Protein AF-A0A0P7B4C0-F1 (afdb_monomer)

InterPro domains:
  IPR008948 L-Aspartase-like [SSF48557] (23-271)
  IPR009049 Argininosuccinate lyase [PTHR43814] (25-100)
  IPR022761 Fumarate lyase, N-terminal [PF00206] (25-100)
  IPR024083 Fumarase/histidase, N-terminal [G3DSA:1.10.275.10] (13-86)
  IPR029419 Argininosuccinate lyase, C-terminal [PF14698] (179-247)

Radius of gyration: 31.78 Å; Cα contacts (8 Å, |Δi|>4): 211; chains: 1; bounding box: 72×61×88 Å

Mean predicted aligned error: 14.02 Å

Secondary structure (DSSP, 8-state):
----PPPP-S----S----------SSHHHHHHHHHHHHH-HHHHGGGGTT--HHHHHHHHHHHHHHHHHHHHHHHHHHHHHHHHHHHHHTTT-EEEEEETTEEEEEEEHHHHHHHHHHSSGGG-------SSSHHHHHHHHHHHHHHHHSS-HHHHHHHHHHH----HHHHHHT--GGGGHHHHHHHHHHTT--HHHHHHHHHHHHHHHHHHT--TT-S-HHHHHTT-TT--GGGGGGS-HHHHHHH--STTSSSHHHHHHHHHHHHHHT-

Solvent-accessible surface area (backbone atoms only — not comparable to full-atom values): 16321 Å² total; per-residue (Å²): 139,86,87,82,88,80,82,93,84,72,88,79,72,77,87,85,74,87,70,98,66,99,69,81,62,91,46,72,62,56,44,51,53,51,55,44,17,75,74,69,36,54,81,59,45,60,57,76,52,68,94,64,56,70,71,59,49,53,54,50,52,52,51,55,51,50,53,56,50,49,51,56,52,48,55,36,48,44,52,35,47,51,51,39,35,54,46,22,66,75,40,56,84,41,62,27,68,32,68,55,95,88,36,81,52,34,67,25,30,48,22,43,62,38,50,54,60,55,65,63,64,76,75,79,79,83,90,86,86,84,85,85,89,76,48,70,69,58,46,54,53,54,52,54,58,47,34,73,56,49,81,61,38,61,46,59,59,46,43,58,47,69,73,65,65,74,87,59,63,70,62,37,55,69,64,61,57,77,73,32,42,54,59,53,53,38,51,54,37,42,74,66,72,40,51,76,71,54,32,55,55,53,50,52,50,52,52,53,50,24,62,74,72,73,46,61,84,78,66,67,50,58,70,61,51,30,73,75,40,80,82,55,55,80,68,58,65,62,58,73,29,69,68,56,54,24,54,66,37,76,55,88,84,38,44,7,62,69,29,45,52,53,49,34,52,53,52,56,62,75,69,105

pLDDT: mean 71.81, std 20.75, range [24.55, 93.69]

Foldseek 3Di:
DDDDDDDDDDDDDDPPDDDDDPDDQPDPVSVVLVVVCVVPNNVVSVVVCVPDDPVVVLVVVVVVVVVVLVVVVLVLLLVLLLLLLVVLLVQLVQKFFDDDPNDGAAIFRPSLVSLVVNVVPPPPDDDDDDDDDPPSVVVVVVVVVVVVCSVQPPSNVVSVVSVPDDDPRVVRVVPDDQCNLLVLQLVLVVVLVDDSVRSVVLVVVLVVVCVVVVHGSLPDQQVRSCVSPVSGDRCVNVSSDSLVRQCVPPDASGRHSVNSNVSSVVSVVVSD

Sequence (272 aa):
MASSSKPEGSMLWDRRFTGESAYVHEDIHTANERRLGEIIGNNVAGKLYTGRSRNEQVVGDTRMWLRDELRKIDDQLTSFLKLTAARAESEINYIMPGYTSCSVLSPSDGAIGCCHTASLSPTIWSGSELGFEGILWGFMGAVADRDFVSETPLPLKFNGVLSTITAVLEKMKASFNLFMFATDVADYLARNGVTFRETHHIFGRCVAKSEEIGIPMNEPSYETLKGIDERFEEYIAEVFNYKASVESLTAKGTASKAAVLEQTEVIQKMVK

Structure (mmCIF, N/CA/C/O backbone):
data_AF-A0A0P7B4C0-F1
#
_entry.id   AF-A0A0P7B4C0-F1
#
loop_
_atom_site.group_PDB
_atom_site.id
_atom_site.type_symbol
_atom_site.label_atom_id
_atom_site.label_alt_id
_atom_site.label_comp_id
_atom_site.label_asym_id
_atom_site.label_entity_id
_atom_site.label_seq_id
_atom_site.pdbx_PDB_ins_code
_atom_site.Cartn_x
_atom_site.Cartn_y
_atom_site.Cartn_z
_atom_site.occupancy
_atom_site.B_iso_or_equiv
_atom_site.auth_seq_id
_atom_site.auth_comp_id
_atom_site.auth_asym_id
_atom_site.auth_atom_id
_atom_site.pdbx_PDB_model_num
ATOM 1 N N . MET A 1 1 ? 38.515 47.558 -32.337 1.00 37.50 1 MET A N 1
ATOM 2 C CA . MET A 1 1 ? 39.451 47.178 -31.255 1.00 37.50 1 MET A CA 1
ATOM 3 C C . MET A 1 1 ? 38.648 46.883 -29.998 1.00 37.50 1 MET A C 1
ATOM 5 O O . MET A 1 1 ? 37.634 47.535 -29.807 1.00 37.50 1 MET A O 1
ATOM 9 N N . ALA A 1 2 ? 39.143 45.938 -29.193 1.00 30.59 2 ALA A N 1
ATOM 10 C CA . ALA A 1 2 ? 38.584 45.358 -27.963 1.00 30.59 2 ALA A CA 1
ATOM 11 C C . ALA A 1 2 ? 37.648 44.145 -28.156 1.00 30.59 2 ALA A C 1
ATOM 13 O O . ALA A 1 2 ? 36.433 44.248 -28.281 1.00 30.59 2 ALA A O 1
ATOM 14 N N . SER A 1 3 ? 38.299 42.980 -28.164 1.00 33.34 3 SER A N 1
ATOM 15 C CA . SER A 1 3 ? 37.765 41.639 -27.936 1.00 33.34 3 SER A CA 1
ATOM 16 C C . SER A 1 3 ? 37.153 41.503 -26.539 1.00 33.34 3 SER A C 1
ATOM 18 O O . SER A 1 3 ? 37.784 41.910 -25.564 1.00 33.34 3 SER A O 1
ATOM 20 N N . SER A 1 4 ? 36.002 40.838 -26.422 1.00 29.88 4 SER A N 1
ATOM 21 C CA . SER A 1 4 ? 35.566 40.238 -25.155 1.00 29.88 4 SER A CA 1
ATOM 22 C C . SER A 1 4 ? 35.385 38.734 -25.352 1.00 29.88 4 SER A C 1
ATOM 24 O O . SER A 1 4 ? 34.562 38.276 -26.142 1.00 29.88 4 SER A O 1
ATOM 26 N N . SER A 1 5 ? 36.249 37.972 -24.689 1.00 36.81 5 SER A N 1
ATOM 27 C CA . SER A 1 5 ? 36.208 36.519 -24.576 1.00 36.81 5 SER A CA 1
ATOM 28 C C . SER A 1 5 ? 35.031 36.095 -23.692 1.00 36.81 5 SER A C 1
ATOM 30 O O . SER A 1 5 ? 34.802 36.679 -22.633 1.00 36.81 5 SER A O 1
ATOM 32 N N . LYS A 1 6 ? 34.288 35.064 -24.113 1.00 31.48 6 LYS A N 1
ATOM 33 C CA . LYS A 1 6 ? 33.327 34.346 -23.260 1.00 31.48 6 LYS A CA 1
ATOM 34 C C . LYS A 1 6 ? 33.945 33.035 -22.744 1.00 31.48 6 LYS A C 1
ATOM 36 O O . LYS A 1 6 ? 34.811 32.488 -23.425 1.00 31.48 6 LYS A O 1
ATOM 41 N N . PRO A 1 7 ? 33.548 32.581 -21.542 1.00 35.34 7 PRO A N 1
ATOM 42 C CA . PRO A 1 7 ? 34.336 31.674 -20.717 1.00 35.34 7 PRO A CA 1
ATOM 43 C C . PRO A 1 7 ? 34.167 30.198 -21.091 1.00 35.34 7 PRO A C 1
ATOM 45 O O . PRO A 1 7 ? 33.123 29.766 -21.578 1.00 35.34 7 PRO A O 1
ATOM 48 N N . GLU A 1 8 ? 35.234 29.452 -20.817 1.00 39.38 8 GLU A N 1
ATOM 49 C CA . GLU A 1 8 ? 35.382 28.005 -20.943 1.00 39.38 8 GLU A CA 1
ATOM 50 C C . GLU A 1 8 ? 34.343 27.260 -20.095 1.00 39.38 8 GLU A C 1
ATOM 52 O O . GLU A 1 8 ? 34.260 27.451 -18.883 1.00 39.38 8 GLU A O 1
ATOM 57 N N . GLY A 1 9 ? 33.551 26.393 -20.728 1.00 40.78 9 GLY A N 1
ATOM 58 C CA . GLY A 1 9 ? 32.537 25.616 -20.020 1.00 40.78 9 GLY A CA 1
ATOM 59 C C . GLY A 1 9 ? 31.615 24.814 -20.932 1.00 40.78 9 GLY A C 1
ATOM 60 O O . GLY A 1 9 ? 30.402 24.903 -20.792 1.00 40.78 9 GLY A O 1
ATOM 61 N N . SER A 1 10 ? 32.160 24.040 -21.873 1.00 35.62 10 SER A N 1
ATOM 62 C CA . SER A 1 10 ? 31.390 23.014 -22.588 1.00 35.62 10 SER A CA 1
ATOM 63 C C . SER A 1 10 ? 32.020 21.648 -22.341 1.00 35.62 10 SER A C 1
ATOM 65 O O . SER A 1 10 ? 33.221 21.475 -22.560 1.00 35.62 10 SER A O 1
ATOM 67 N N . MET A 1 11 ? 31.203 20.711 -21.855 1.00 35.00 11 MET A N 1
ATOM 68 C CA . MET A 1 11 ? 31.548 19.326 -21.531 1.00 35.00 11 MET A CA 1
ATOM 69 C C . MET A 1 11 ? 32.502 18.704 -22.558 1.00 35.00 11 MET A C 1
ATOM 71 O O . MET A 1 11 ? 32.182 18.547 -23.736 1.00 35.00 11 MET A O 1
ATOM 75 N N . LEU A 1 12 ? 33.690 18.350 -22.074 1.00 34.59 12 LEU A N 1
ATOM 76 C CA . LEU A 1 12 ? 34.702 17.605 -22.805 1.00 34.59 12 LEU A CA 1
ATOM 77 C C . LEU A 1 12 ? 34.269 16.140 -22.896 1.00 34.59 12 LEU A C 1
ATOM 79 O O . LEU A 1 12 ? 34.548 15.350 -21.996 1.00 34.59 12 LEU A O 1
ATOM 83 N N . TRP A 1 13 ? 33.611 15.777 -23.994 1.00 39.75 13 TRP A N 1
ATOM 84 C CA . TRP A 1 13 ? 33.558 14.385 -24.425 1.00 39.75 13 TRP A CA 1
ATOM 85 C C . TRP A 1 13 ? 34.993 13.917 -24.725 1.00 39.75 13 TRP A C 1
ATOM 87 O O . TRP A 1 13 ? 35.781 14.639 -25.336 1.00 39.75 13 TRP A O 1
ATOM 97 N N . ASP A 1 14 ? 35.332 12.745 -24.194 1.00 34.97 14 ASP A N 1
ATOM 98 C CA . ASP A 1 14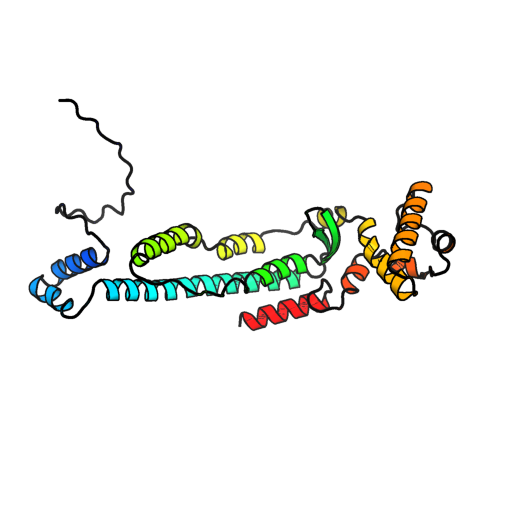 ? 36.643 12.086 -24.163 1.00 34.97 14 ASP A CA 1
ATOM 99 C C . ASP A 1 14 ? 37.599 12.454 -25.325 1.00 34.97 14 ASP A C 1
ATOM 101 O O . ASP A 1 14 ? 37.352 12.158 -26.497 1.00 34.97 14 ASP A O 1
ATOM 105 N N . ARG A 1 15 ? 38.736 13.082 -24.982 1.00 38.25 15 ARG A N 1
ATOM 106 C CA . ARG A 1 15 ? 39.784 13.586 -25.896 1.00 38.25 15 ARG A CA 1
ATOM 107 C C . ARG A 1 15 ? 40.636 12.474 -26.538 1.00 38.25 15 ARG A C 1
ATOM 109 O O . ARG A 1 15 ? 41.837 12.644 -26.726 1.00 38.25 15 ARG A O 1
ATOM 116 N N . ARG A 1 16 ? 40.043 11.335 -26.900 1.00 41.84 16 ARG A N 1
ATOM 117 C CA . ARG A 1 16 ? 40.722 10.256 -27.647 1.00 41.84 16 ARG A CA 1
ATOM 118 C C . ARG A 1 16 ? 40.561 10.350 -29.170 1.00 41.84 16 ARG A C 1
ATOM 120 O O . ARG A 1 16 ? 41.055 9.489 -29.889 1.00 41.84 16 ARG A O 1
ATOM 127 N N . PHE A 1 17 ? 39.948 11.426 -29.665 1.00 44.69 17 PHE A N 1
ATOM 128 C CA . PHE A 1 17 ? 39.774 11.718 -31.091 1.00 44.69 17 PHE A CA 1
ATOM 129 C C . PHE A 1 17 ? 40.474 13.027 -31.485 1.00 44.69 17 PHE A C 1
ATOM 131 O O . PHE A 1 17 ? 39.834 13.996 -31.876 1.00 44.69 17 PHE A O 1
ATOM 138 N N . THR A 1 18 ? 41.800 13.093 -31.365 1.00 44.47 18 THR A N 1
ATOM 139 C CA . THR A 1 18 ? 42.581 14.206 -31.929 1.00 44.47 18 THR A CA 1
ATOM 140 C C . THR A 1 18 ? 43.102 13.822 -33.310 1.00 44.47 18 THR A C 1
ATOM 142 O O . THR A 1 18 ? 44.173 13.234 -33.440 1.00 44.47 18 THR A O 1
ATOM 145 N N . GLY A 1 19 ? 42.322 14.156 -34.335 1.00 39.06 19 GLY A N 1
ATOM 146 C CA . GLY A 1 19 ? 42.754 14.243 -35.726 1.00 39.06 19 GLY A CA 1
ATOM 147 C C . GLY A 1 19 ? 42.116 15.488 -36.334 1.00 39.06 19 GLY A C 1
ATOM 148 O O . GLY A 1 19 ? 40.893 15.608 -36.351 1.00 39.06 19 GLY A O 1
ATOM 149 N N . GLU A 1 20 ? 42.942 16.446 -36.738 1.00 46.12 20 GLU A N 1
ATOM 150 C CA . GLU A 1 20 ? 42.545 17.771 -37.213 1.00 46.12 20 GLU A CA 1
ATOM 151 C C . GLU A 1 20 ? 41.606 17.703 -38.431 1.00 46.12 20 GLU A C 1
ATOM 153 O O . GLU A 1 20 ? 42.030 17.467 -39.558 1.00 46.12 20 GLU A O 1
ATOM 158 N N . SER A 1 21 ? 40.318 17.978 -38.218 1.00 43.72 21 SER A N 1
ATOM 159 C CA . SER A 1 21 ? 39.478 18.676 -39.196 1.00 43.72 21 SER A CA 1
ATOM 160 C C . SER A 1 21 ? 38.352 19.393 -38.450 1.00 43.72 21 SER A C 1
ATOM 162 O O . SER A 1 21 ? 37.637 18.787 -37.654 1.00 43.72 21 SER A O 1
ATOM 164 N N . ALA A 1 22 ? 38.224 20.699 -38.672 1.00 48.34 22 ALA A N 1
ATOM 165 C CA . ALA A 1 22 ? 37.241 21.575 -38.038 1.00 48.34 22 ALA A CA 1
ATOM 166 C C . ALA A 1 22 ? 35.833 21.416 -38.652 1.00 48.34 22 ALA A C 1
ATOM 168 O O . ALA A 1 22 ? 35.217 22.395 -39.062 1.00 48.34 22 ALA A O 1
ATOM 169 N N . TYR A 1 23 ? 35.336 20.182 -38.741 1.00 50.25 23 TYR A N 1
ATOM 170 C CA . TYR A 1 23 ? 33.943 19.883 -39.072 1.00 50.25 23 TYR A CA 1
ATOM 171 C C . TYR A 1 23 ? 33.291 19.234 -37.855 1.00 50.25 23 TYR A C 1
ATOM 173 O O . TYR A 1 23 ? 33.566 18.084 -37.511 1.00 50.25 23 TYR A O 1
ATOM 181 N N . VAL A 1 24 ? 32.459 20.019 -37.174 1.00 66.62 24 VAL A N 1
ATOM 182 C CA . VAL A 1 24 ? 31.563 19.534 -36.125 1.00 66.62 24 VAL A CA 1
ATOM 183 C C . VAL A 1 24 ? 30.540 18.631 -36.812 1.00 66.62 24 VAL A C 1
ATOM 185 O O . VAL A 1 24 ? 29.875 19.077 -37.745 1.00 66.62 24 VAL A O 1
ATOM 188 N N . HIS A 1 25 ? 30.447 17.361 -36.411 1.00 72.50 25 HIS A N 1
ATOM 189 C CA . HIS A 1 25 ? 29.369 16.492 -36.897 1.00 72.50 25 HIS A CA 1
ATOM 190 C C . HIS A 1 25 ? 28.042 17.076 -36.429 1.00 72.50 25 HIS A C 1
ATOM 192 O O . HIS A 1 25 ? 27.899 17.371 -35.244 1.00 72.50 25 HIS A O 1
ATOM 198 N N . GLU A 1 26 ? 27.103 17.260 -37.355 1.00 81.69 26 GLU A N 1
ATOM 199 C CA . GLU A 1 26 ? 25.771 17.789 -37.046 1.00 81.69 26 GLU A CA 1
ATOM 200 C C . GLU A 1 26 ? 24.997 16.836 -36.125 1.00 81.69 26 GLU A C 1
ATOM 202 O O . GLU A 1 26 ? 24.387 17.267 -35.149 1.00 81.69 26 GLU A O 1
ATOM 207 N N . ASP A 1 27 ? 25.080 15.533 -36.404 1.00 84.75 27 ASP A N 1
ATOM 208 C CA . ASP A 1 27 ? 24.414 14.469 -35.661 1.00 84.75 27 ASP A CA 1
ATOM 209 C C . ASP A 1 27 ? 25.247 13.168 -35.629 1.00 84.75 27 ASP A C 1
ATOM 211 O O . ASP A 1 27 ? 26.319 13.044 -36.241 1.00 84.75 27 ASP A O 1
ATOM 215 N N . ILE A 1 28 ? 24.751 12.176 -34.880 1.00 87.25 28 ILE A N 1
ATOM 216 C CA . ILE A 1 28 ? 25.392 10.859 -34.749 1.00 87.25 28 ILE A CA 1
ATOM 217 C C . ILE A 1 28 ? 25.451 10.110 -36.082 1.00 87.25 28 ILE A C 1
ATOM 219 O O . ILE A 1 28 ? 26.391 9.351 -36.331 1.00 87.25 28 ILE A O 1
ATOM 223 N N . HIS A 1 29 ? 24.474 10.333 -36.960 1.00 89.44 29 HIS A N 1
ATOM 224 C CA . HIS A 1 29 ? 24.444 9.705 -38.268 1.00 89.44 29 HIS A CA 1
ATOM 225 C C . HIS A 1 29 ? 25.608 10.212 -39.110 1.00 89.44 29 HIS A C 1
ATOM 227 O O . HIS A 1 29 ? 26.444 9.418 -39.516 1.00 89.44 29 HIS A O 1
ATOM 233 N N . THR A 1 30 ? 25.761 11.523 -39.253 1.00 88.81 30 THR A N 1
ATOM 234 C CA . THR A 1 30 ? 26.857 12.179 -39.979 1.00 88.81 30 THR A CA 1
ATOM 235 C C . THR A 1 30 ? 28.227 11.756 -39.438 1.00 88.81 30 THR A C 1
ATOM 237 O O . THR A 1 30 ? 29.151 11.476 -40.210 1.00 88.81 30 THR A O 1
ATOM 240 N N . ALA A 1 31 ? 28.354 11.607 -38.114 1.00 88.94 31 ALA A N 1
ATOM 241 C CA . ALA A 1 31 ? 29.567 11.088 -37.485 1.00 88.94 31 ALA A CA 1
ATOM 242 C C . ALA A 1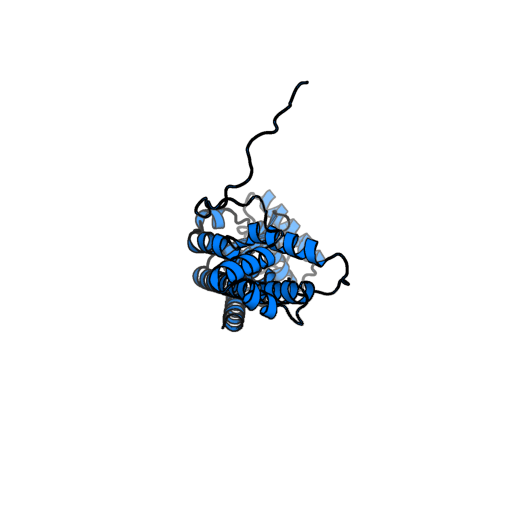 31 ? 29.881 9.640 -37.914 1.00 88.94 31 ALA A C 1
ATOM 244 O O . ALA A 1 31 ? 31.022 9.335 -38.286 1.00 88.94 31 ALA A O 1
ATOM 245 N N . ASN A 1 32 ? 28.874 8.760 -37.897 1.00 90.25 32 ASN A N 1
ATOM 246 C CA . ASN A 1 32 ? 28.998 7.363 -38.318 1.00 90.25 32 ASN A CA 1
ATOM 247 C C . ASN A 1 32 ? 29.314 7.243 -39.812 1.00 90.25 32 ASN A C 1
ATOM 249 O O . ASN A 1 32 ? 30.158 6.436 -40.203 1.00 90.25 32 ASN A O 1
ATOM 253 N N . GLU A 1 33 ? 28.683 8.067 -40.645 1.00 88.44 33 GLU A N 1
ATOM 254 C CA . GLU A 1 33 ? 28.870 8.064 -42.095 1.00 88.44 33 GLU A CA 1
ATOM 255 C C . GLU A 1 33 ? 30.299 8.442 -42.478 1.00 88.44 33 GLU A C 1
ATOM 257 O O . GLU A 1 33 ? 30.943 7.749 -43.275 1.00 88.44 33 GLU A O 1
ATOM 262 N N . ARG A 1 34 ? 30.832 9.494 -41.848 1.00 87.12 34 ARG A N 1
ATOM 263 C CA . ARG A 1 34 ? 32.228 9.898 -42.019 1.00 87.12 34 ARG A CA 1
ATOM 264 C C . ARG A 1 34 ? 33.176 8.798 -41.562 1.00 87.12 34 ARG A C 1
ATOM 266 O O . ARG A 1 34 ? 34.102 8.446 -42.292 1.00 87.12 34 ARG A O 1
ATOM 273 N N . ARG A 1 35 ? 32.945 8.239 -40.369 1.00 89.69 35 ARG A N 1
ATOM 274 C CA . ARG A 1 35 ? 33.814 7.197 -39.815 1.00 89.69 35 ARG A CA 1
ATOM 275 C C . ARG A 1 35 ? 33.828 5.950 -40.697 1.00 89.69 35 ARG A C 1
ATOM 277 O O . ARG A 1 35 ? 34.881 5.348 -40.881 1.00 89.69 35 ARG A O 1
ATOM 284 N N . LEU A 1 36 ? 32.689 5.583 -41.276 1.00 89.62 36 LEU A N 1
ATOM 285 C CA . LEU A 1 36 ? 32.613 4.488 -42.234 1.00 89.62 36 LEU A CA 1
ATOM 286 C C . LEU A 1 36 ? 33.419 4.805 -43.503 1.00 89.62 36 LEU A C 1
ATOM 288 O O . LEU A 1 36 ? 34.199 3.966 -43.949 1.00 89.62 36 LEU A O 1
ATOM 292 N N . GLY A 1 37 ? 33.293 6.022 -44.042 1.00 88.44 37 GLY A N 1
ATOM 293 C CA . GLY A 1 37 ? 34.069 6.491 -45.195 1.00 88.44 37 GLY A CA 1
ATOM 294 C C . GLY A 1 37 ? 35.586 6.411 -44.994 1.00 88.44 37 GLY A C 1
ATOM 295 O O . GLY A 1 37 ? 36.296 5.969 -45.896 1.00 88.44 37 GLY A O 1
ATOM 296 N N . GLU A 1 38 ? 36.078 6.737 -43.797 1.00 90.38 38 GLU A N 1
ATOM 297 C CA . GLU A 1 38 ? 37.495 6.583 -43.428 1.00 90.38 38 GLU A CA 1
ATOM 298 C C . GLU A 1 38 ? 37.969 5.121 -43.437 1.00 90.38 38 GLU A C 1
ATOM 300 O O . GLU A 1 38 ? 39.133 4.858 -43.729 1.00 90.38 38 GLU A O 1
ATOM 305 N N . ILE A 1 39 ? 37.089 4.170 -43.102 1.00 93.69 39 ILE A N 1
ATOM 306 C CA . ILE A 1 39 ? 37.442 2.749 -42.964 1.00 93.69 39 ILE A CA 1
ATOM 307 C C . ILE A 1 39 ? 37.400 2.026 -44.315 1.00 93.69 39 ILE A C 1
ATOM 309 O O . ILE A 1 39 ? 38.297 1.241 -44.612 1.00 93.69 39 ILE A O 1
ATOM 313 N N . ILE A 1 40 ? 36.361 2.258 -45.127 1.00 91.25 40 ILE A N 1
ATOM 314 C CA . ILE A 1 40 ? 36.113 1.487 -46.364 1.00 91.25 40 ILE A CA 1
ATOM 315 C C . ILE A 1 40 ? 36.255 2.307 -47.655 1.00 91.25 40 ILE A C 1
ATOM 317 O O . ILE A 1 40 ? 36.073 1.776 -48.751 1.00 91.25 40 ILE A O 1
ATOM 321 N N . GLY A 1 41 ? 36.577 3.597 -47.538 1.00 90.00 41 GLY A N 1
ATOM 322 C CA . GLY A 1 41 ? 36.674 4.541 -48.648 1.00 90.00 41 GLY A CA 1
ATOM 323 C C . GLY A 1 41 ? 35.334 5.192 -49.014 1.00 90.00 41 GLY A C 1
ATOM 324 O O . GLY A 1 41 ? 34.297 4.535 -49.148 1.00 90.00 41 GLY A O 1
ATOM 325 N N . ASN A 1 42 ? 35.368 6.506 -49.257 1.00 85.62 42 ASN A N 1
ATOM 326 C CA . ASN A 1 42 ? 34.178 7.344 -49.483 1.00 85.62 42 ASN A CA 1
ATOM 327 C C . ASN A 1 42 ? 33.301 6.889 -50.663 1.00 85.62 42 ASN A C 1
ATOM 329 O O . ASN A 1 42 ? 32.076 6.940 -50.578 1.00 85.62 42 ASN A O 1
ATOM 333 N N . ASN A 1 43 ? 33.910 6.388 -51.743 1.00 86.81 43 ASN A N 1
ATOM 334 C CA . ASN A 1 43 ? 33.179 5.925 -52.930 1.00 86.81 43 ASN A CA 1
ATOM 335 C C . ASN A 1 43 ? 32.308 4.689 -52.659 1.00 86.81 43 ASN A C 1
ATOM 337 O O . ASN A 1 43 ? 31.289 4.492 -53.322 1.00 86.81 43 ASN A O 1
ATOM 341 N N . VAL A 1 44 ? 32.719 3.834 -51.719 1.00 87.88 44 VAL A N 1
ATOM 342 C CA . VAL A 1 44 ? 31.970 2.629 -51.342 1.00 87.88 44 VAL A CA 1
ATOM 343 C C . VAL A 1 44 ? 30.959 2.971 -50.252 1.00 87.88 44 VAL A C 1
ATOM 345 O O . VAL A 1 44 ? 29.790 2.614 -50.387 1.00 87.88 44 VAL A O 1
ATOM 348 N N . ALA A 1 45 ? 31.372 3.729 -49.231 1.00 86.81 45 ALA A N 1
ATOM 349 C CA . ALA A 1 45 ? 30.494 4.169 -48.147 1.00 86.81 45 ALA A CA 1
ATOM 350 C C . ALA A 1 45 ? 29.294 4.984 -48.657 1.00 86.81 45 ALA A C 1
ATOM 352 O O . ALA A 1 45 ? 28.170 4.743 -48.227 1.00 86.81 45 ALA A O 1
ATOM 353 N N . GLY A 1 46 ? 29.496 5.873 -49.638 1.00 82.50 46 GLY A N 1
ATOM 354 C CA . GLY A 1 46 ? 28.430 6.695 -50.222 1.00 82.50 46 GLY A CA 1
ATOM 355 C C . GLY A 1 46 ? 27.286 5.896 -50.860 1.00 82.50 46 GLY A C 1
ATOM 356 O O . GLY A 1 46 ? 26.152 6.367 -50.904 1.00 82.50 46 GLY A O 1
ATOM 357 N N . LYS A 1 47 ? 27.540 4.656 -51.302 1.00 88.00 47 LYS A N 1
ATOM 358 C CA . LYS A 1 47 ? 26.498 3.793 -51.881 1.00 88.00 47 LYS A CA 1
ATOM 359 C C . LYS A 1 47 ? 25.492 3.301 -50.838 1.00 88.00 47 LYS A C 1
ATOM 361 O O . LYS A 1 47 ? 24.351 3.036 -51.207 1.00 88.00 47 LYS A O 1
ATOM 366 N N . LEU A 1 48 ? 25.875 3.223 -49.559 1.00 84.31 48 LEU A N 1
ATOM 367 C CA . LEU A 1 48 ? 25.030 2.717 -48.468 1.00 84.31 48 LEU A CA 1
ATOM 368 C C . LEU A 1 48 ? 23.771 3.571 -48.230 1.00 84.31 48 LEU A C 1
ATOM 370 O O . LEU A 1 48 ? 22.765 3.066 -47.732 1.00 84.31 48 LEU A O 1
ATOM 374 N N . TYR A 1 49 ? 23.815 4.847 -48.613 1.00 78.44 49 TYR A N 1
ATOM 375 C CA . TYR A 1 49 ? 22.730 5.811 -48.395 1.00 78.44 49 TYR A CA 1
ATOM 376 C C . TYR A 1 49 ? 21.727 5.868 -49.545 1.00 78.44 49 TYR A C 1
ATOM 378 O O . TYR A 1 49 ? 20.699 6.536 -49.441 1.00 78.44 49 TYR A O 1
ATOM 386 N N . THR A 1 50 ? 22.001 5.161 -50.642 1.00 83.31 50 THR A N 1
ATOM 387 C CA . THR A 1 50 ? 21.120 5.159 -51.810 1.00 83.31 50 THR A CA 1
ATOM 388 C C . THR A 1 50 ? 19.761 4.577 -51.418 1.00 83.31 50 THR A C 1
ATOM 390 O O . THR A 1 50 ? 19.679 3.433 -50.977 1.00 83.31 50 THR A O 1
ATOM 393 N N . GLY A 1 51 ? 18.699 5.374 -51.567 1.00 83.69 51 GLY A N 1
ATOM 394 C CA . GLY A 1 51 ? 17.330 4.973 -51.229 1.00 83.69 51 GLY A CA 1
ATOM 395 C C . GLY A 1 51 ? 16.958 5.077 -49.746 1.00 83.69 51 GLY A C 1
ATOM 396 O O . GLY A 1 51 ? 15.952 4.495 -49.356 1.00 83.69 51 GLY A O 1
ATOM 397 N N . ARG A 1 52 ? 17.735 5.788 -48.913 1.00 86.38 52 ARG A N 1
ATOM 398 C CA . ARG A 1 52 ? 17.403 6.018 -47.496 1.00 86.38 52 ARG A CA 1
ATOM 399 C C . ARG A 1 52 ? 17.017 7.474 -47.219 1.00 86.38 52 ARG A C 1
ATOM 401 O O . ARG A 1 52 ? 17.654 8.388 -47.731 1.00 86.38 52 ARG A O 1
ATOM 408 N N . SER A 1 53 ? 16.040 7.683 -46.335 1.00 88.06 53 SER A N 1
ATOM 409 C CA . SER A 1 53 ? 15.677 8.998 -45.787 1.00 88.06 53 SER A CA 1
ATOM 410 C C . SER A 1 53 ? 16.256 9.188 -44.383 1.00 88.06 53 SER A C 1
ATOM 412 O O . SER A 1 53 ? 16.186 8.274 -43.560 1.00 88.06 53 SER A O 1
ATOM 414 N N . ARG A 1 54 ? 16.807 10.372 -44.075 1.00 85.56 54 ARG A N 1
ATOM 415 C CA . ARG A 1 54 ? 17.302 10.684 -42.720 1.00 85.56 54 ARG A CA 1
ATOM 416 C C . ARG A 1 54 ? 16.169 10.656 -41.690 1.00 85.56 54 ARG A C 1
ATOM 418 O O . ARG A 1 54 ? 16.357 10.104 -40.613 1.00 85.56 54 ARG A O 1
ATOM 425 N N . ASN A 1 55 ? 14.982 11.153 -42.039 1.00 87.62 55 ASN A N 1
ATOM 426 C CA . ASN A 1 55 ? 13.830 11.176 -41.130 1.00 87.62 55 ASN A CA 1
ATOM 427 C C . ASN A 1 55 ? 13.401 9.762 -40.708 1.00 87.62 55 ASN A C 1
ATOM 429 O O . ASN A 1 55 ? 13.110 9.522 -39.539 1.00 87.62 55 ASN A O 1
ATOM 433 N N . GLU A 1 56 ? 13.410 8.808 -41.641 1.00 88.25 56 GLU A N 1
ATOM 434 C CA . GLU A 1 56 ? 13.074 7.409 -41.348 1.00 88.25 56 GLU A CA 1
ATOM 435 C C . GLU A 1 56 ? 14.144 6.730 -40.488 1.00 88.25 56 GLU A C 1
ATOM 437 O O . GLU A 1 56 ? 13.805 5.975 -39.578 1.00 88.25 56 GLU A O 1
ATOM 442 N N . GLN A 1 57 ? 15.426 7.026 -40.740 1.00 86.31 57 GLN A N 1
ATOM 443 C CA . GLN A 1 57 ? 16.535 6.512 -39.930 1.00 86.31 57 GLN A CA 1
ATOM 444 C C . GLN A 1 57 ? 16.429 6.985 -38.481 1.00 86.31 57 GLN A C 1
ATOM 446 O O . GLN A 1 57 ? 16.462 6.159 -37.575 1.00 86.31 57 GLN A O 1
ATOM 451 N N . VAL A 1 58 ? 16.222 8.288 -38.264 1.00 88.56 58 VAL A N 1
ATOM 452 C CA . VAL A 1 58 ? 16.097 8.865 -36.918 1.00 88.56 58 VAL A CA 1
ATOM 453 C C . VAL A 1 58 ? 14.945 8.213 -36.154 1.00 88.56 58 VAL A C 1
ATOM 455 O O . VAL A 1 58 ? 15.140 7.735 -35.041 1.00 88.56 58 VAL A O 1
ATOM 458 N N . VAL A 1 59 ? 13.758 8.113 -36.762 1.00 85.81 59 VAL A N 1
ATOM 459 C CA . VAL A 1 59 ? 12.599 7.474 -36.116 1.00 85.81 59 VAL A CA 1
ATOM 460 C C . VAL A 1 59 ? 12.868 5.998 -35.817 1.00 85.81 59 VAL A C 1
ATOM 462 O O . VAL A 1 59 ? 12.512 5.516 -34.741 1.00 85.81 59 VAL A O 1
ATOM 465 N N . GLY A 1 60 ? 13.486 5.271 -36.750 1.00 88.62 60 GLY A N 1
ATOM 466 C CA . GLY A 1 60 ? 13.853 3.869 -36.561 1.00 88.62 60 GLY A CA 1
ATOM 467 C C . GLY A 1 60 ? 14.802 3.677 -35.379 1.00 88.62 60 GLY A C 1
ATOM 468 O O . GLY A 1 60 ? 14.517 2.873 -34.489 1.00 88.62 60 GLY A O 1
ATOM 469 N N . ASP A 1 61 ? 15.876 4.461 -35.333 1.00 88.12 61 ASP A N 1
ATOM 470 C CA . ASP A 1 61 ? 16.891 4.398 -34.283 1.00 88.12 61 ASP A CA 1
ATOM 471 C C . ASP A 1 61 ? 16.306 4.761 -32.916 1.00 88.12 61 ASP A C 1
ATOM 473 O O . ASP A 1 61 ? 16.487 4.015 -31.951 1.00 88.12 61 ASP A O 1
ATOM 477 N N . THR A 1 62 ? 15.511 5.835 -32.834 1.00 84.88 62 THR A N 1
ATOM 478 C CA . THR A 1 62 ? 14.829 6.220 -31.590 1.00 84.88 62 THR A CA 1
ATOM 479 C C . THR A 1 62 ? 13.880 5.127 -31.105 1.00 84.88 62 THR A C 1
ATOM 481 O O . THR A 1 62 ? 13.842 4.841 -29.912 1.00 84.88 62 THR A O 1
ATOM 484 N N . ARG A 1 63 ? 13.127 4.467 -31.995 1.00 85.94 63 ARG A N 1
ATOM 485 C CA . ARG A 1 63 ? 12.216 3.377 -31.597 1.00 85.94 63 ARG A CA 1
ATOM 486 C C . ARG A 1 63 ? 12.962 2.145 -31.097 1.00 85.94 63 ARG A C 1
ATOM 488 O O . ARG A 1 63 ? 12.495 1.511 -30.152 1.00 85.94 63 ARG A O 1
ATOM 495 N N . MET A 1 64 ? 14.085 1.791 -31.723 1.00 87.44 64 MET A N 1
ATOM 496 C CA . MET A 1 64 ? 14.917 0.672 -31.272 1.00 87.44 64 MET A CA 1
ATOM 497 C C . MET A 1 64 ? 15.525 0.956 -29.901 1.00 87.44 64 MET A C 1
ATOM 499 O O . MET A 1 64 ? 15.414 0.116 -29.012 1.00 87.44 64 MET A O 1
ATOM 503 N N . TRP A 1 65 ? 16.080 2.154 -29.718 1.00 86.38 65 TRP A N 1
ATOM 504 C CA . TRP A 1 65 ? 16.614 2.597 -28.434 1.00 86.38 65 TRP A CA 1
ATOM 505 C C . TRP A 1 65 ? 15.526 2.628 -27.349 1.00 86.38 65 TRP A C 1
ATOM 507 O O . TRP A 1 65 ? 15.686 2.004 -26.305 1.00 86.38 65 TRP A O 1
ATOM 517 N N . LEU A 1 66 ? 14.367 3.239 -27.628 1.00 84.06 66 LEU A N 1
ATOM 518 C CA . LEU A 1 66 ? 13.264 3.354 -26.667 1.00 84.06 66 LEU A CA 1
ATOM 519 C C . LEU A 1 66 ? 12.751 1.979 -26.231 1.00 84.06 66 LEU A C 1
ATOM 521 O O . LEU A 1 66 ? 12.436 1.777 -25.064 1.00 84.06 66 LEU A O 1
ATOM 525 N N . ARG A 1 67 ? 12.671 1.015 -27.154 1.00 87.31 67 ARG A N 1
ATOM 526 C CA . ARG A 1 67 ? 12.299 -0.367 -26.825 1.00 87.31 67 ARG A CA 1
ATOM 527 C C . ARG A 1 67 ? 13.267 -0.980 -25.812 1.00 87.31 67 ARG A C 1
ATOM 529 O O . ARG A 1 67 ? 12.825 -1.690 -24.912 1.00 87.31 67 ARG A O 1
ATOM 536 N N . ASP A 1 68 ? 14.563 -0.746 -25.979 1.00 87.06 68 ASP A N 1
ATOM 537 C CA . ASP A 1 68 ? 15.582 -1.322 -25.107 1.00 87.06 68 ASP A CA 1
ATOM 538 C C . ASP A 1 68 ? 15.610 -0.611 -23.738 1.00 87.06 68 ASP A C 1
ATOM 540 O O . ASP A 1 68 ? 15.752 -1.284 -22.718 1.00 87.06 68 ASP A O 1
ATOM 544 N N . GLU A 1 69 ? 15.349 0.701 -23.676 1.00 82.88 69 GLU A N 1
ATOM 545 C CA . GLU A 1 69 ? 15.157 1.420 -22.403 1.00 82.88 69 GLU A CA 1
ATOM 546 C C . GLU A 1 69 ? 13.869 1.018 -21.672 1.00 82.88 69 GLU A C 1
ATOM 548 O O . GLU A 1 69 ? 13.882 0.811 -20.459 1.00 82.88 69 GLU A O 1
ATOM 553 N N . LEU A 1 70 ? 12.758 0.828 -22.392 1.00 82.88 70 LEU A N 1
ATOM 554 C CA . LEU A 1 70 ? 11.498 0.373 -21.796 1.00 82.88 70 LEU A CA 1
ATOM 555 C C . LEU A 1 70 ? 11.647 -0.992 -21.118 1.00 82.88 70 LEU A C 1
ATOM 557 O O . LEU A 1 70 ? 11.073 -1.197 -20.054 1.00 82.88 70 LEU A O 1
ATOM 561 N N . ARG A 1 71 ? 12.455 -1.899 -21.682 1.00 85.62 71 ARG A N 1
ATOM 562 C CA . ARG A 1 71 ? 12.768 -3.191 -21.047 1.00 85.62 71 ARG A CA 1
ATOM 563 C C . ARG A 1 71 ? 13.505 -3.019 -19.720 1.00 85.62 71 ARG A C 1
ATOM 565 O O . ARG A 1 71 ? 13.162 -3.680 -18.750 1.00 85.62 71 ARG A O 1
ATOM 572 N N . LYS A 1 72 ? 14.470 -2.097 -19.647 1.00 82.44 72 LYS A N 1
ATOM 573 C CA . LYS A 1 72 ? 15.186 -1.811 -18.393 1.00 82.44 72 LYS A CA 1
ATOM 574 C C . LYS A 1 72 ? 14.249 -1.243 -17.325 1.00 82.44 72 LYS A C 1
ATOM 576 O O . LYS A 1 72 ? 14.347 -1.631 -16.163 1.00 82.44 72 LYS A O 1
ATOM 581 N N . ILE A 1 73 ? 13.348 -0.337 -17.712 1.00 81.38 73 ILE A N 1
ATOM 582 C CA . ILE A 1 73 ? 12.347 0.240 -16.803 1.00 81.38 73 ILE A CA 1
ATOM 583 C C . ILE A 1 73 ? 11.385 -0.846 -16.306 1.00 81.38 73 ILE A C 1
ATOM 585 O O . ILE A 1 73 ? 11.080 -0.885 -15.114 1.00 81.38 73 ILE A O 1
ATOM 589 N N . ASP A 1 74 ? 10.943 -1.738 -17.193 1.00 83.69 74 ASP A N 1
ATOM 590 C CA . ASP A 1 74 ? 10.067 -2.865 -16.860 1.00 83.69 74 ASP A CA 1
ATOM 591 C C . ASP A 1 74 ? 10.717 -3.823 -15.848 1.00 83.69 74 ASP A C 1
ATOM 593 O O . ASP A 1 74 ? 10.117 -4.134 -14.816 1.00 83.69 74 ASP A O 1
ATOM 597 N N . ASP A 1 75 ? 11.985 -4.193 -16.059 1.00 84.31 75 ASP A N 1
ATOM 598 C CA . ASP A 1 75 ? 12.757 -5.025 -15.125 1.00 84.31 75 ASP A CA 1
ATOM 599 C C . ASP A 1 75 ? 12.856 -4.380 -13.731 1.00 84.31 75 ASP A C 1
ATOM 601 O O . ASP A 1 75 ? 12.704 -5.033 -12.691 1.00 84.31 75 ASP A O 1
ATOM 605 N N . GLN A 1 76 ? 13.094 -3.071 -13.687 1.00 82.06 76 GLN A N 1
ATOM 606 C CA . GLN A 1 76 ? 13.241 -2.332 -12.435 1.00 82.06 76 GLN A CA 1
ATOM 607 C C . GLN A 1 76 ? 11.916 -2.144 -11.703 1.00 82.06 76 GLN A C 1
ATOM 609 O O . GLN A 1 76 ? 11.876 -2.283 -10.477 1.00 82.06 76 GLN A O 1
ATOM 614 N N . LEU A 1 77 ? 10.838 -1.855 -12.432 1.00 82.56 77 LEU A N 1
ATOM 615 C CA . LEU A 1 77 ? 9.493 -1.771 -11.876 1.00 82.56 77 LEU A CA 1
ATOM 616 C C . LEU A 1 77 ? 9.059 -3.133 -11.326 1.00 82.56 77 LEU A C 1
ATOM 618 O O . LEU A 1 77 ? 8.594 -3.223 -10.191 1.00 82.56 77 LEU A O 1
ATOM 622 N N . THR A 1 78 ? 9.308 -4.201 -12.082 1.00 86.00 78 THR A N 1
ATOM 623 C CA . THR A 1 78 ? 9.099 -5.588 -11.659 1.00 86.00 78 THR A CA 1
ATOM 624 C C . THR A 1 78 ? 9.854 -5.889 -10.365 1.00 86.00 78 THR A C 1
ATOM 626 O O . THR A 1 78 ? 9.279 -6.429 -9.417 1.00 86.00 78 THR A O 1
ATOM 629 N N . SER A 1 79 ? 11.131 -5.504 -10.279 1.00 86.50 79 SER A N 1
ATOM 630 C CA . SER A 1 79 ? 11.928 -5.665 -9.059 1.00 86.50 79 SER A CA 1
ATOM 631 C C . SER A 1 79 ? 11.357 -4.874 -7.878 1.00 86.50 79 SER A C 1
ATOM 633 O O . SER A 1 79 ? 11.351 -5.381 -6.757 1.00 86.50 79 SER A O 1
ATOM 635 N N . PHE A 1 80 ? 10.885 -3.648 -8.107 1.00 82.12 80 PHE A N 1
ATOM 636 C CA . PHE A 1 80 ? 10.309 -2.787 -7.072 1.00 82.12 80 PHE A CA 1
ATOM 637 C C . PHE A 1 80 ? 8.988 -3.329 -6.526 1.00 82.12 80 PHE A C 1
ATOM 639 O O . PHE A 1 80 ? 8.796 -3.400 -5.310 1.00 82.12 80 PHE A O 1
ATOM 646 N N . LEU A 1 81 ? 8.102 -3.792 -7.407 1.00 83.94 81 LEU A N 1
ATOM 647 C CA . LEU A 1 81 ? 6.845 -4.430 -7.023 1.00 83.94 81 LEU A CA 1
ATOM 648 C C . LEU A 1 81 ? 7.092 -5.719 -6.227 1.00 83.94 81 LEU A C 1
ATOM 650 O O . LEU A 1 81 ? 6.474 -5.914 -5.180 1.00 83.94 81 LEU A O 1
ATOM 654 N N . LYS A 1 82 ? 8.044 -6.557 -6.663 1.00 86.88 82 LYS A N 1
ATOM 655 C CA . LYS A 1 82 ? 8.448 -7.776 -5.937 1.00 86.88 82 LYS A CA 1
ATOM 656 C C . LYS A 1 82 ? 8.971 -7.463 -4.537 1.00 86.88 82 LYS A C 1
ATOM 658 O O . LYS A 1 82 ? 8.544 -8.101 -3.578 1.00 86.88 82 LYS A O 1
ATOM 663 N N . LEU A 1 83 ? 9.860 -6.476 -4.410 1.00 85.50 83 LEU A N 1
ATOM 664 C CA . LEU A 1 83 ? 10.410 -6.063 -3.117 1.00 85.50 83 LEU A CA 1
ATOM 665 C C . LEU A 1 83 ? 9.316 -5.539 -2.181 1.00 85.50 83 LEU A C 1
ATOM 667 O O . LEU A 1 83 ? 9.277 -5.906 -1.010 1.00 85.50 83 LEU A O 1
ATOM 671 N N . THR A 1 84 ? 8.413 -4.712 -2.706 1.00 80.19 84 THR A N 1
ATOM 672 C CA . THR A 1 84 ? 7.320 -4.117 -1.930 1.00 80.19 84 THR A CA 1
ATOM 673 C C . THR A 1 84 ? 6.344 -5.185 -1.433 1.00 80.19 84 THR A C 1
ATOM 675 O O . THR A 1 84 ? 5.979 -5.174 -0.259 1.00 80.19 84 THR A O 1
ATOM 678 N N . ALA A 1 85 ? 5.980 -6.148 -2.286 1.00 83.62 85 ALA A N 1
ATOM 679 C CA . ALA A 1 85 ? 5.136 -7.280 -1.905 1.00 83.62 85 ALA A CA 1
ATOM 680 C C . ALA A 1 85 ? 5.812 -8.175 -0.852 1.00 83.62 85 ALA A C 1
ATOM 682 O O . ALA A 1 85 ? 5.198 -8.499 0.160 1.00 83.62 85 ALA A O 1
ATOM 683 N N . ALA A 1 86 ? 7.092 -8.517 -1.040 1.00 85.62 86 ALA A N 1
ATOM 684 C CA . ALA A 1 86 ? 7.843 -9.318 -0.071 1.00 85.62 86 ALA A CA 1
ATOM 685 C C . ALA A 1 86 ? 7.941 -8.623 1.296 1.00 85.62 86 ALA A C 1
ATOM 687 O O . ALA A 1 86 ? 7.816 -9.261 2.343 1.00 85.62 86 ALA A O 1
ATOM 688 N N . ARG A 1 87 ? 8.131 -7.299 1.296 1.00 82.31 87 ARG A N 1
ATOM 689 C CA . ARG A 1 87 ? 8.191 -6.520 2.530 1.00 82.31 87 ARG A CA 1
ATOM 690 C C . ARG A 1 87 ? 6.839 -6.459 3.236 1.00 82.31 87 ARG A C 1
ATOM 692 O O . ARG A 1 87 ? 6.793 -6.732 4.434 1.00 82.31 87 ARG A O 1
ATOM 699 N N . ALA A 1 88 ? 5.760 -6.204 2.494 1.00 80.94 88 ALA A N 1
ATOM 700 C CA . ALA A 1 88 ? 4.393 -6.238 3.011 1.00 80.94 88 ALA A CA 1
ATOM 701 C C . ALA A 1 88 ? 4.065 -7.585 3.684 1.00 80.94 88 ALA A C 1
ATOM 703 O O . ALA A 1 88 ? 3.522 -7.599 4.783 1.00 80.94 88 ALA A O 1
ATOM 704 N N . GLU A 1 89 ? 4.472 -8.712 3.090 1.00 82.81 89 GLU A N 1
ATOM 705 C CA . GLU A 1 89 ? 4.305 -10.041 3.699 1.00 82.81 89 GLU A CA 1
ATOM 706 C C . GLU A 1 89 ? 5.134 -10.217 4.979 1.00 82.81 89 GLU A C 1
ATOM 708 O O . GLU A 1 89 ? 4.641 -10.756 5.971 1.00 82.81 89 GLU A O 1
ATOM 713 N N . SER A 1 90 ? 6.387 -9.752 4.982 1.00 83.31 90 SER A N 1
ATOM 714 C CA . SER A 1 90 ? 7.275 -9.879 6.146 1.00 83.31 90 SER A CA 1
ATOM 715 C C . SER A 1 90 ? 6.850 -9.013 7.338 1.00 83.31 90 SER A C 1
ATOM 717 O O . SER A 1 90 ? 7.066 -9.391 8.489 1.00 83.31 90 SER A O 1
ATOM 719 N N . GLU A 1 91 ? 6.221 -7.868 7.066 1.00 83.44 91 GLU A N 1
ATOM 720 C CA . GLU A 1 91 ? 5.843 -6.852 8.054 1.00 83.44 91 GLU A CA 1
ATOM 721 C C . GLU A 1 91 ? 4.330 -6.849 8.352 1.00 83.44 91 GLU A C 1
ATOM 723 O O . GLU A 1 91 ? 3.856 -5.983 9.075 1.00 83.44 91 GLU A O 1
ATOM 728 N N . ILE A 1 92 ? 3.578 -7.857 7.893 1.00 82.12 92 ILE A N 1
ATOM 729 C CA . ILE A 1 92 ? 2.100 -7.955 7.962 1.00 82.12 92 ILE A CA 1
ATOM 730 C C . ILE A 1 92 ? 1.476 -7.960 9.369 1.00 82.12 92 ILE A C 1
ATOM 732 O O . ILE A 1 92 ? 0.272 -8.084 9.542 1.00 82.12 92 ILE A O 1
ATOM 736 N N . ASN A 1 93 ? 2.286 -7.957 10.424 1.00 82.31 93 ASN A N 1
ATOM 737 C CA . ASN A 1 93 ? 1.772 -7.856 11.792 1.00 82.31 93 ASN A CA 1
ATOM 738 C C . ASN A 1 93 ? 2.080 -6.480 12.407 1.00 82.31 93 ASN A C 1
ATOM 740 O O . ASN A 1 93 ? 1.850 -6.278 13.602 1.00 82.31 93 ASN A O 1
ATOM 744 N N . TYR A 1 94 ? 2.652 -5.553 11.633 1.00 81.12 94 TYR A N 1
ATOM 745 C CA . TYR A 1 94 ? 2.998 -4.212 12.085 1.00 81.12 94 TYR A CA 1
ATOM 746 C C . TYR A 1 94 ? 1.809 -3.291 11.862 1.00 81.12 94 TYR A C 1
ATOM 748 O O . TYR A 1 94 ? 1.465 -2.964 10.737 1.00 81.12 94 TYR A O 1
ATOM 756 N N . ILE A 1 95 ? 1.197 -2.832 12.947 1.00 77.44 95 ILE A N 1
ATOM 757 C CA . ILE A 1 95 ? 0.100 -1.867 12.879 1.00 77.44 95 ILE A CA 1
ATOM 758 C C . ILE A 1 95 ? 0.689 -0.463 13.024 1.00 77.44 95 ILE A C 1
ATOM 760 O O . ILE A 1 95 ? 1.524 -0.220 13.900 1.00 77.44 95 ILE A O 1
ATOM 764 N N . MET A 1 96 ? 0.231 0.465 12.191 1.00 77.25 96 MET A N 1
ATOM 765 C CA . MET A 1 96 ? 0.571 1.883 12.252 1.00 77.25 96 MET A CA 1
ATOM 766 C C . MET A 1 96 ? -0.666 2.759 12.015 1.00 77.25 96 MET A C 1
ATOM 768 O O . MET A 1 96 ? -1.653 2.304 11.433 1.00 77.25 96 MET A O 1
ATOM 772 N N . PRO A 1 97 ? -0.653 4.031 12.430 1.00 70.94 97 PRO A N 1
ATOM 773 C CA . PRO A 1 97 ? -1.733 4.945 12.088 1.00 70.94 97 PRO A CA 1
ATOM 774 C C . PRO A 1 97 ? -1.847 5.160 10.577 1.00 70.94 97 PRO A C 1
ATOM 776 O O . PRO A 1 97 ? -0.849 5.396 9.894 1.00 70.94 97 PRO A O 1
ATOM 779 N N . GLY A 1 98 ? -3.075 5.126 10.076 1.00 69.81 98 GLY A N 1
ATOM 780 C CA . GLY A 1 98 ? -3.444 5.630 8.764 1.00 69.81 98 GLY A CA 1
ATOM 781 C C . GLY A 1 98 ? -3.608 7.147 8.814 1.00 69.81 98 GLY A C 1
ATOM 782 O O . GLY A 1 98 ? -4.100 7.704 9.802 1.00 69.81 98 GLY A O 1
ATOM 783 N N . TYR A 1 99 ? -3.199 7.822 7.741 1.00 62.47 99 TYR A N 1
ATOM 784 C CA . TYR A 1 99 ? -3.230 9.278 7.644 1.00 62.47 99 TYR A CA 1
ATOM 785 C C . TYR A 1 99 ? -4.118 9.741 6.491 1.00 62.47 99 TYR A C 1
ATOM 787 O O . TYR A 1 99 ? -4.037 9.222 5.380 1.00 62.47 99 TYR A O 1
ATOM 795 N N . THR A 1 100 ? -4.891 10.796 6.734 1.00 54.69 100 THR A N 1
ATOM 796 C CA . THR A 1 100 ? -5.590 11.580 5.708 1.00 54.69 100 THR A CA 1
ATOM 797 C C . THR A 1 100 ? -5.312 13.053 5.955 1.00 54.69 100 THR A C 1
ATOM 799 O O . THR A 1 100 ? -5.426 13.513 7.088 1.00 54.69 100 THR A O 1
ATOM 802 N N . SER A 1 101 ? -4.916 13.805 4.925 1.00 46.84 101 SER A N 1
ATOM 803 C CA . SER A 1 101 ? -4.528 15.223 5.071 1.00 46.84 101 SER A CA 1
ATOM 804 C C . SER A 1 101 ? -3.411 15.453 6.108 1.00 46.84 101 SER A C 1
ATOM 806 O O . SER A 1 101 ? -3.402 16.465 6.802 1.00 46.84 101 SER A O 1
ATOM 808 N N . CYS A 1 102 ? -2.489 14.489 6.251 1.00 44.62 102 CYS A N 1
ATOM 809 C CA . CYS A 1 102 ? -1.453 14.434 7.300 1.00 44.62 102 CYS A CA 1
ATOM 810 C C . CYS A 1 102 ? -1.985 14.392 8.745 1.00 44.62 102 CYS A C 1
ATOM 812 O O . CYS A 1 102 ? -1.203 14.457 9.692 1.00 44.62 102 CYS A O 1
ATOM 814 N N . SER A 1 103 ? -3.295 14.242 8.928 1.00 39.88 103 SER A N 1
ATOM 815 C CA . SER A 1 103 ? -3.918 13.971 10.214 1.00 39.88 103 SER A CA 1
ATOM 816 C C . SER A 1 103 ? -4.140 12.478 10.379 1.00 39.88 103 SER A C 1
ATOM 818 O O . SER A 1 103 ? -4.467 11.758 9.437 1.00 39.88 103 SER A O 1
ATOM 820 N N . VAL A 1 104 ? -3.938 12.026 11.605 1.00 54.31 104 VAL A N 1
ATOM 821 C CA . VAL A 1 104 ? -4.184 10.656 12.024 1.00 54.31 104 VAL A CA 1
ATOM 822 C C . VAL A 1 104 ? -5.685 10.362 11.970 1.00 54.31 104 VAL A C 1
ATOM 824 O O . VAL A 1 104 ? -6.465 11.144 12.510 1.00 54.31 104 VAL A O 1
ATOM 827 N N . LEU A 1 105 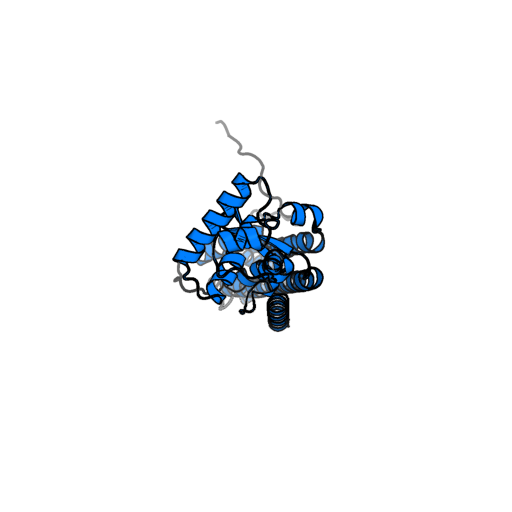? -6.076 9.253 11.337 1.00 57.81 105 LEU A N 1
ATOM 828 C CA . LEU A 1 105 ? -7.485 8.899 11.141 1.00 57.81 105 LEU A CA 1
ATOM 829 C C . LEU A 1 105 ? -7.873 7.595 11.847 1.00 57.81 105 LEU A C 1
ATOM 831 O O . LEU A 1 105 ? -8.698 7.610 12.755 1.00 57.81 105 LEU A O 1
ATOM 835 N N . SER A 1 106 ? -7.284 6.474 11.436 1.00 55.56 106 SER A N 1
ATOM 836 C CA . SER A 1 106 ? -7.655 5.135 11.906 1.00 55.56 106 SER A CA 1
ATOM 837 C C . SER A 1 106 ? -6.425 4.238 12.023 1.00 55.56 106 SER A C 1
ATOM 839 O O . SER A 1 106 ? -5.382 4.557 11.448 1.00 55.56 106 SER A O 1
ATOM 841 N N . PRO A 1 107 ? -6.495 3.106 12.737 1.00 53.31 107 PRO A N 1
ATOM 842 C CA . PRO A 1 107 ? -5.426 2.120 12.714 1.00 53.31 107 PRO A CA 1
ATOM 843 C C . PRO A 1 107 ? -5.374 1.467 11.325 1.00 53.31 107 PRO A C 1
ATOM 845 O O . PRO A 1 107 ? -6.400 1.252 10.682 1.00 53.31 107 PRO A O 1
ATOM 848 N N . SER A 1 108 ? -4.175 1.169 10.841 1.00 51.75 108 SER A N 1
ATOM 849 C CA . SER A 1 108 ? -3.949 0.504 9.558 1.00 51.75 108 SER A CA 1
ATOM 850 C C . SER A 1 108 ? -2.787 -0.476 9.668 1.00 51.75 108 SER A C 1
ATOM 852 O O . SER A 1 108 ? -1.904 -0.315 10.511 1.00 51.75 108 SER A O 1
ATOM 854 N N . ASP A 1 109 ? -2.769 -1.503 8.830 1.00 44.94 109 ASP A N 1
ATOM 855 C CA . ASP A 1 109 ? -1.591 -2.354 8.693 1.00 44.94 109 ASP A CA 1
ATOM 856 C C . ASP A 1 109 ? -0.502 -1.584 7.925 1.00 44.94 109 ASP A C 1
ATOM 858 O O . ASP A 1 109 ? -0.767 -0.987 6.876 1.00 44.94 109 ASP A O 1
ATOM 862 N N . GLY A 1 110 ? 0.731 -1.585 8.434 1.00 43.44 110 GLY A N 1
ATOM 863 C CA . GLY A 1 110 ? 1.888 -0.992 7.763 1.00 43.44 110 GLY A CA 1
ATOM 864 C C . GLY A 1 110 ? 2.147 -1.611 6.390 1.00 43.44 110 GLY A C 1
ATOM 865 O O . GLY A 1 110 ? 2.663 -0.938 5.491 1.00 43.44 110 GLY A O 1
ATOM 866 N N . ALA A 1 111 ? 1.690 -2.848 6.179 1.00 40.78 111 ALA A N 1
ATOM 867 C CA . ALA A 1 111 ? 1.703 -3.506 4.885 1.00 40.78 111 ALA A CA 1
ATOM 868 C C . ALA A 1 111 ? 0.820 -2.801 3.831 1.00 40.78 111 ALA A C 1
ATOM 870 O O . ALA A 1 111 ? 1.195 -2.775 2.658 1.00 40.78 111 ALA A O 1
ATOM 871 N N . ILE A 1 112 ? -0.280 -2.128 4.210 1.00 48.03 112 ILE A N 1
ATOM 872 C CA . ILE A 1 112 ? -1.091 -1.343 3.254 1.00 48.03 112 ILE A CA 1
ATOM 873 C C . ILE A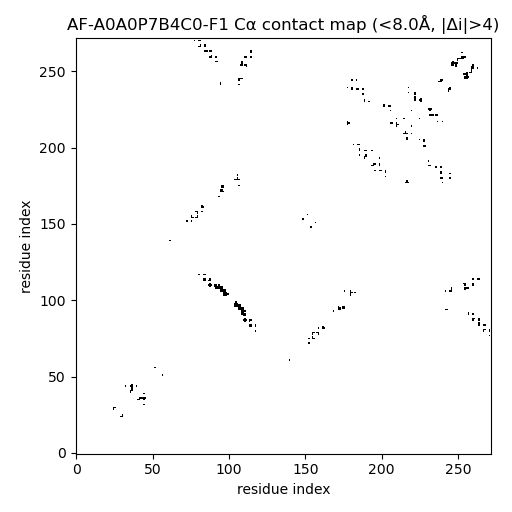 1 112 ? -0.304 -0.171 2.696 1.00 48.03 112 ILE A C 1
ATOM 875 O O . ILE A 1 112 ? -0.433 0.124 1.515 1.00 48.03 112 ILE A O 1
ATOM 879 N N . GLY A 1 113 ? 0.499 0.521 3.512 1.00 47.47 113 GLY A N 1
ATOM 880 C CA . GLY A 1 113 ? 1.301 1.648 3.025 1.00 47.47 113 GLY A CA 1
ATOM 881 C C . GLY A 1 113 ? 2.215 1.219 1.871 1.00 47.47 113 GLY A C 1
ATOM 882 O O . GLY A 1 113 ? 2.342 1.917 0.861 1.00 47.47 113 GLY A O 1
ATOM 883 N N . CYS A 1 114 ? 2.762 0.005 1.975 1.00 47.50 114 CYS A N 1
ATOM 884 C CA . CYS A 1 114 ? 3.540 -0.638 0.923 1.00 47.50 114 CYS A CA 1
ATOM 885 C C . CYS A 1 114 ? 2.657 -1.024 -0.284 1.00 47.50 114 CYS A C 1
ATOM 887 O O . CYS A 1 114 ? 2.975 -0.663 -1.418 1.00 47.50 114 CYS A O 1
ATOM 889 N N . CYS A 1 115 ? 1.509 -1.673 -0.066 1.00 41.44 115 CYS A N 1
ATOM 890 C CA . CYS A 1 115 ? 0.581 -2.075 -1.134 1.00 41.44 115 CYS A CA 1
ATOM 891 C C . CYS A 1 115 ? -0.067 -0.887 -1.882 1.00 41.44 115 CYS A C 1
ATOM 893 O O . CYS A 1 115 ? -0.269 -0.956 -3.096 1.00 41.44 115 CYS A O 1
ATOM 895 N N . HIS A 1 116 ? -0.347 0.233 -1.211 1.00 49.53 116 HIS A N 1
ATOM 896 C CA . HIS A 1 116 ? -0.882 1.455 -1.822 1.00 49.53 116 HIS A CA 1
ATOM 897 C C . HIS A 1 116 ? 0.160 2.112 -2.737 1.00 49.53 116 HIS A C 1
ATOM 899 O O . HIS A 1 116 ? -0.141 2.522 -3.856 1.00 49.53 116 HIS A O 1
ATOM 905 N N . THR A 1 117 ? 1.424 2.115 -2.303 1.00 49.44 117 THR A N 1
ATOM 906 C CA . THR A 1 117 ? 2.548 2.574 -3.131 1.00 49.44 117 THR A CA 1
ATOM 907 C C . THR A 1 117 ? 2.723 1.685 -4.371 1.00 49.44 117 THR A C 1
ATOM 909 O O . THR A 1 117 ? 2.958 2.192 -5.466 1.00 49.44 117 THR A O 1
ATOM 912 N N . ALA A 1 118 ? 2.538 0.367 -4.231 1.00 41.31 118 ALA A N 1
ATOM 913 C CA . ALA A 1 118 ? 2.603 -0.577 -5.347 1.00 41.31 118 ALA A CA 1
ATOM 914 C C . ALA A 1 118 ? 1.421 -0.453 -6.333 1.00 41.31 118 ALA A C 1
ATOM 916 O O . ALA A 1 118 ? 1.611 -0.644 -7.532 1.00 41.31 118 ALA A O 1
ATOM 917 N N . SER A 1 119 ? 0.216 -0.114 -5.860 1.00 37.69 119 SER A N 1
ATOM 918 C CA . SER A 1 119 ? -1.013 -0.044 -6.676 1.00 37.69 119 SER A CA 1
ATOM 919 C C . SER A 1 119 ? -1.226 1.281 -7.417 1.00 37.69 119 SER A C 1
ATOM 921 O O . SER A 1 119 ? -1.986 1.310 -8.382 1.00 37.69 119 SER A O 1
ATOM 923 N N . LEU A 1 120 ? -0.538 2.363 -7.040 1.00 32.62 120 LEU A N 1
ATOM 924 C CA . LEU A 1 120 ? -0.553 3.629 -7.793 1.00 32.62 120 LEU A CA 1
ATOM 925 C C . LEU A 1 120 ? 0.328 3.593 -9.054 1.00 32.62 120 LEU A C 1
ATOM 927 O O . LEU A 1 120 ? 0.135 4.396 -9.967 1.00 32.62 120 LEU A O 1
ATOM 931 N N . SER A 1 121 ? 1.287 2.667 -9.130 1.00 36.47 121 SER A N 1
ATOM 932 C CA . SER A 1 121 ? 2.247 2.605 -10.238 1.00 36.47 121 SER A CA 1
ATOM 933 C C . SER A 1 121 ? 1.713 2.042 -11.573 1.00 36.47 121 SER A C 1
ATOM 935 O O . SER A 1 121 ? 2.193 2.502 -12.610 1.00 36.47 121 SER A O 1
ATOM 937 N N . PRO A 1 122 ? 0.758 1.088 -11.624 1.00 29.17 122 PRO A N 1
ATOM 938 C CA . PRO A 1 122 ? 0.265 0.522 -12.887 1.00 29.17 122 PRO A CA 1
ATOM 939 C C . PRO A 1 122 ? -0.662 1.449 -13.693 1.00 29.17 122 PRO A C 1
ATOM 941 O O . PRO A 1 122 ? -0.864 1.229 -14.884 1.00 29.17 122 PRO A O 1
ATOM 944 N N . THR A 1 123 ? -1.237 2.488 -13.079 1.00 26.19 123 THR A N 1
ATOM 945 C CA . THR A 1 123 ? -2.364 3.256 -13.656 1.00 26.19 123 THR A CA 1
ATOM 946 C C . THR A 1 123 ? -1.935 4.427 -14.564 1.00 26.19 123 THR A C 1
ATOM 948 O O . THR A 1 123 ? -2.779 5.164 -15.063 1.00 26.19 123 THR A O 1
ATOM 951 N N . ILE A 1 124 ? -0.635 4.623 -14.821 1.00 26.00 124 ILE A N 1
ATOM 952 C CA . ILE A 1 124 ? -0.098 5.816 -15.522 1.00 26.00 124 ILE A CA 1
ATOM 953 C C . ILE A 1 124 ? 0.008 5.644 -17.060 1.00 26.00 124 ILE A C 1
ATOM 955 O O . ILE A 1 124 ? 0.555 6.498 -17.754 1.00 26.00 124 ILE A O 1
ATOM 959 N N . TRP A 1 125 ? -0.542 4.580 -17.653 1.00 28.36 125 TRP A N 1
ATOM 960 C CA . TRP A 1 125 ? -0.422 4.330 -19.099 1.00 28.36 125 TRP A CA 1
ATOM 961 C C . TRP A 1 125 ? -1.766 4.332 -19.846 1.00 28.36 125 TRP A C 1
ATOM 963 O O . TRP A 1 125 ? -2.360 3.292 -20.114 1.00 28.36 125 TRP A O 1
ATOM 973 N N . SER A 1 126 ? -2.213 5.517 -20.273 1.00 24.55 126 SER A N 1
ATOM 974 C CA . SER A 1 126 ? -3.098 5.661 -21.439 1.00 24.55 126 SER A CA 1
ATOM 975 C C . SER A 1 126 ? -2.689 6.901 -22.238 1.00 24.55 126 SER A C 1
ATOM 977 O O . SER A 1 126 ? -2.875 8.027 -21.779 1.00 24.55 126 SER A O 1
ATOM 979 N N . GLY A 1 127 ? -2.080 6.692 -23.407 1.00 28.34 127 GLY A N 1
ATOM 980 C CA . GLY A 1 127 ? -1.601 7.752 -24.295 1.00 28.34 127 GLY A CA 1
ATOM 981 C C . GLY A 1 127 ? -2.408 7.846 -25.590 1.00 28.34 127 GLY A C 1
ATOM 982 O O . GLY A 1 127 ? -2.637 6.837 -26.250 1.00 28.34 127 GLY A O 1
ATOM 983 N N . SER A 1 128 ? -2.785 9.069 -25.956 1.00 28.19 128 SER A N 1
ATOM 984 C CA . SER A 1 128 ? -3.259 9.524 -27.275 1.00 28.19 128 SER A CA 1
ATOM 985 C C . SER A 1 128 ? -3.293 11.059 -27.182 1.00 28.19 128 SER A C 1
ATOM 987 O O . SER A 1 128 ? -3.734 11.572 -26.161 1.00 28.19 128 SER A O 1
ATOM 989 N N . GLU A 1 129 ? -2.833 11.908 -28.088 1.00 33.00 129 GLU A N 1
ATOM 990 C CA . GLU A 1 129 ? -2.465 11.894 -29.507 1.00 33.00 129 GLU A CA 1
ATOM 991 C C . GLU A 1 129 ? -1.408 13.012 -29.677 1.00 33.00 129 GLU A C 1
ATOM 993 O O . GLU A 1 129 ? -1.219 13.769 -28.730 1.00 33.00 129 GLU A O 1
ATOM 998 N N . LEU A 1 130 ? -0.742 13.161 -30.833 1.00 28.98 130 LEU A N 1
ATOM 999 C CA . LEU A 1 130 ? -0.362 14.476 -31.400 1.00 28.98 130 LEU A CA 1
ATOM 1000 C C . LEU A 1 130 ? 0.336 14.317 -32.766 1.00 28.98 130 LEU A C 1
ATOM 1002 O O . LEU A 1 130 ? 1.221 13.480 -32.945 1.00 28.98 130 LEU A O 1
ATOM 1006 N N . GLY A 1 131 ? -0.112 15.125 -33.732 1.00 27.77 131 GLY A N 1
ATOM 1007 C CA . GLY A 1 131 ? 0.304 15.120 -35.136 1.00 27.77 131 GLY A CA 1
ATOM 1008 C C . GLY A 1 131 ? 1.688 15.723 -35.383 1.00 27.77 131 GLY A C 1
ATOM 1009 O O . GLY A 1 131 ? 2.111 16.670 -34.725 1.00 27.77 131 GLY A O 1
ATOM 1010 N N . PHE A 1 132 ? 2.389 15.141 -36.353 1.00 29.80 132 PHE A N 1
ATOM 1011 C CA . PHE A 1 132 ? 3.761 15.463 -36.730 1.00 29.80 132 PHE A CA 1
ATOM 1012 C C . PHE A 1 132 ? 3.849 16.692 -37.637 1.00 29.80 132 PHE A C 1
ATOM 1014 O O . PHE A 1 132 ? 2.986 16.876 -38.481 1.00 29.80 132 PHE A O 1
ATOM 1021 N N . GLU A 1 133 ? 4.906 17.486 -37.427 1.00 31.02 133 GLU A N 1
ATOM 1022 C CA . GLU A 1 133 ? 5.729 18.220 -38.422 1.00 31.02 133 GLU A CA 1
ATOM 1023 C C . GLU A 1 133 ? 6.768 19.117 -37.684 1.00 31.02 133 GLU A C 1
ATOM 1025 O O . GLU A 1 133 ? 7.776 19.503 -38.258 1.00 31.02 133 GLU A O 1
ATOM 1030 N N . GLY A 1 134 ? 6.620 19.352 -36.366 1.00 33.00 134 GLY A N 1
ATOM 1031 C CA . GLY A 1 134 ? 7.627 20.032 -35.514 1.00 33.00 134 GLY A CA 1
ATOM 1032 C C . GLY A 1 134 ? 8.082 19.258 -34.263 1.00 33.00 134 GLY A C 1
ATOM 1033 O O . GLY A 1 134 ? 8.881 19.755 -33.476 1.00 33.00 134 GLY A O 1
ATOM 1034 N N . ILE A 1 135 ? 7.563 18.042 -34.056 1.00 40.31 135 ILE A N 1
ATOM 1035 C CA . ILE A 1 135 ? 7.670 17.300 -32.787 1.00 40.31 135 ILE A CA 1
ATOM 1036 C C . ILE A 1 135 ? 8.983 16.518 -32.664 1.00 40.31 135 ILE A C 1
ATOM 1038 O O . ILE A 1 135 ? 9.499 16.387 -31.565 1.00 40.31 135 ILE A O 1
ATOM 1042 N N . LEU A 1 136 ? 9.565 16.033 -33.763 1.00 37.06 136 LEU A N 1
ATOM 1043 C CA . LEU A 1 136 ? 10.640 15.027 -33.741 1.00 37.06 136 LEU A CA 1
ATOM 1044 C C . LEU A 1 136 ? 11.913 15.487 -33.004 1.00 37.06 136 LEU A C 1
ATOM 1046 O O . LEU A 1 136 ? 12.440 14.751 -32.173 1.00 37.06 136 LEU A O 1
ATOM 1050 N N . TRP A 1 137 ? 12.353 16.726 -33.239 1.00 38.19 137 TRP A N 1
ATOM 1051 C CA . TRP A 1 137 ? 13.527 17.302 -32.569 1.00 38.19 137 TRP A CA 1
ATOM 1052 C C . TRP A 1 137 ? 13.267 17.632 -31.092 1.00 38.19 137 TRP A C 1
ATOM 1054 O O . TRP A 1 137 ? 14.106 17.354 -30.237 1.00 38.19 137 TRP A O 1
ATOM 1064 N N . GLY A 1 138 ? 12.076 18.153 -30.771 1.00 39.03 138 GLY A N 1
ATOM 1065 C CA . GLY A 1 138 ? 11.648 18.371 -29.384 1.00 39.03 138 GLY A CA 1
ATOM 1066 C C . GLY A 1 138 ? 11.440 17.063 -28.613 1.00 39.03 138 GLY A C 1
ATOM 1067 O O . GLY A 1 138 ? 11.672 17.019 -27.410 1.00 39.03 138 GLY A O 1
ATOM 1068 N N . PHE A 1 139 ? 11.068 15.981 -29.301 1.00 44.59 139 PHE A N 1
ATOM 1069 C CA . PHE A 1 139 ? 10.875 14.656 -28.716 1.00 44.59 139 PHE A CA 1
ATOM 1070 C C . PHE A 1 139 ? 12.204 14.025 -28.304 1.00 44.59 139 PHE A C 1
ATOM 1072 O O . PHE A 1 139 ? 12.291 13.490 -27.209 1.00 44.59 139 PHE A O 1
ATOM 1079 N N . MET A 1 140 ? 13.251 14.122 -29.132 1.00 45.62 140 MET A N 1
ATOM 1080 C CA . MET A 1 140 ? 14.575 13.600 -28.771 1.00 45.62 140 MET A CA 1
ATOM 1081 C C . MET A 1 140 ? 15.172 14.352 -27.578 1.00 45.62 140 MET A C 1
ATOM 1083 O O . MET A 1 140 ? 15.685 13.713 -26.666 1.00 45.62 140 MET A O 1
ATOM 1087 N N . GLY A 1 141 ? 15.029 15.683 -27.539 1.00 45.25 141 GLY A N 1
ATOM 1088 C CA . GLY A 1 141 ? 15.415 16.490 -26.377 1.00 45.25 141 GLY A CA 1
ATOM 1089 C C . GLY A 1 141 ? 14.607 16.153 -25.119 1.00 45.25 141 GLY A C 1
ATOM 1090 O O . GLY A 1 141 ? 15.185 15.971 -24.060 1.00 45.25 141 GLY A O 1
ATOM 1091 N N . ALA A 1 142 ? 13.286 15.978 -25.228 1.00 45.72 142 ALA A N 1
ATOM 1092 C CA . ALA A 1 142 ? 12.429 15.621 -24.092 1.00 45.72 142 ALA A CA 1
ATOM 1093 C C . ALA A 1 142 ? 12.630 14.176 -23.592 1.00 45.72 142 ALA A C 1
ATOM 1095 O O . ALA A 1 142 ? 12.438 13.902 -22.406 1.00 45.72 142 ALA A O 1
ATOM 1096 N N . VAL A 1 143 ? 13.000 13.248 -24.479 1.00 51.12 143 VAL A N 1
ATOM 1097 C CA . VAL A 1 143 ? 13.379 11.871 -24.130 1.00 51.12 143 VAL A CA 1
ATOM 1098 C C . VAL A 1 143 ? 14.750 11.859 -23.448 1.00 51.12 143 VAL A C 1
ATOM 1100 O O . VAL A 1 143 ? 14.868 11.259 -22.386 1.00 51.12 143 VAL A O 1
ATOM 1103 N N . ALA A 1 144 ? 15.727 12.606 -23.971 1.00 48.06 144 ALA A N 1
ATOM 1104 C CA . ALA A 1 144 ? 17.056 12.740 -23.374 1.00 48.06 144 ALA A CA 1
ATOM 1105 C C . ALA A 1 144 ? 17.054 13.523 -22.042 1.00 48.06 144 ALA A C 1
ATOM 1107 O O . ALA A 1 144 ? 17.780 13.179 -21.119 1.00 48.06 144 ALA A O 1
ATOM 1108 N N . ASP A 1 145 ? 16.199 14.536 -21.873 1.00 43.69 145 ASP A N 1
ATOM 1109 C CA . ASP A 1 145 ? 16.028 15.213 -20.575 1.00 43.69 145 ASP A CA 1
ATOM 1110 C C . ASP A 1 145 ? 15.324 14.303 -19.555 1.00 43.69 145 ASP A C 1
ATOM 1112 O O . ASP A 1 145 ? 15.636 14.333 -18.360 1.00 43.69 145 ASP A O 1
ATOM 1116 N N . ARG A 1 146 ? 14.409 13.431 -20.008 1.00 46.12 146 ARG A N 1
ATOM 1117 C CA . ARG A 1 146 ? 13.905 12.325 -19.179 1.00 46.12 146 ARG A CA 1
ATOM 1118 C C . ARG A 1 146 ? 15.002 11.324 -18.828 1.00 46.12 146 ARG A C 1
ATOM 1120 O O . ARG A 1 146 ? 14.885 10.703 -17.770 1.00 46.12 146 ARG A O 1
ATOM 1127 N N . ASP A 1 147 ? 16.067 11.217 -19.620 1.00 43.69 147 ASP A N 1
ATOM 1128 C CA . ASP A 1 147 ? 17.222 10.396 -19.268 1.00 43.69 147 ASP A CA 1
ATOM 1129 C C . ASP A 1 147 ? 17.991 10.919 -18.060 1.00 43.69 147 ASP A C 1
ATOM 1131 O O . ASP A 1 147 ? 18.493 10.118 -17.285 1.00 43.69 147 ASP A O 1
ATOM 1135 N N . PHE A 1 148 ? 17.947 12.213 -17.739 1.00 37.53 148 PHE A N 1
ATOM 1136 C CA . PHE A 1 148 ? 18.493 12.676 -16.455 1.00 37.53 148 PHE A CA 1
ATOM 1137 C C . PHE A 1 148 ? 17.731 12.095 -15.240 1.00 37.53 148 PHE A C 1
ATOM 1139 O O . PHE A 1 148 ? 18.290 11.915 -14.156 1.00 37.53 148 PHE A O 1
ATOM 1146 N N . VAL A 1 149 ? 16.452 11.742 -15.418 1.00 43.38 149 VAL A N 1
ATOM 1147 C CA . VAL A 1 149 ? 15.634 11.024 -14.422 1.00 43.38 149 VAL A CA 1
ATOM 1148 C C . VAL A 1 149 ? 15.767 9.493 -14.573 1.00 43.38 149 VAL A C 1
ATOM 1150 O O . VAL A 1 149 ? 15.503 8.764 -13.614 1.00 43.38 149 VAL A O 1
ATOM 1153 N N . SER A 1 150 ? 16.212 8.993 -15.736 1.00 42.16 150 SER A N 1
ATOM 1154 C CA . SER A 1 150 ? 16.338 7.564 -16.082 1.00 42.16 150 SER A CA 1
ATOM 1155 C C . SER A 1 150 ? 17.763 6.990 -15.942 1.00 42.16 150 SER A C 1
ATOM 1157 O O . SER A 1 150 ? 17.911 5.788 -15.765 1.00 42.16 150 SER A O 1
ATOM 1159 N N . GLU A 1 151 ? 18.827 7.797 -15.906 1.00 46.41 151 GLU A N 1
ATOM 1160 C CA . GLU A 1 151 ? 20.210 7.326 -15.694 1.00 46.41 151 GLU A CA 1
ATOM 1161 C C . GLU A 1 151 ? 20.395 6.716 -14.294 1.00 46.41 151 GLU A C 1
ATOM 1163 O O . GLU A 1 151 ? 21.303 5.926 -14.035 1.00 46.41 151 GLU A O 1
ATOM 1168 N N . THR A 1 152 ? 19.464 7.017 -13.387 1.00 50.16 152 THR A N 1
ATOM 1169 C CA . THR A 1 152 ? 19.202 6.225 -12.183 1.00 50.16 152 THR A CA 1
ATOM 1170 C C . THR A 1 152 ? 17.696 6.120 -11.988 1.00 50.16 152 THR A C 1
ATOM 1172 O O . THR A 1 152 ? 17.109 6.977 -11.320 1.00 50.16 152 THR A O 1
ATOM 1175 N N . PRO A 1 153 ? 17.051 5.087 -12.544 1.00 55.97 153 PRO A N 1
ATOM 1176 C CA . PRO A 1 153 ? 15.604 4.984 -12.511 1.00 55.97 153 PRO A CA 1
ATOM 1177 C C . PRO A 1 153 ? 15.130 5.021 -11.069 1.00 55.97 153 PRO A C 1
ATOM 1179 O O . PRO A 1 153 ? 15.673 4.312 -10.217 1.00 55.97 153 PRO A O 1
ATOM 1182 N N . LEU A 1 154 ? 14.135 5.866 -10.791 1.00 57.38 154 LEU A N 1
ATOM 1183 C CA . LEU A 1 154 ? 13.522 6.007 -9.469 1.00 57.38 154 LEU A CA 1
ATOM 1184 C C . LEU A 1 154 ? 13.344 4.651 -8.750 1.00 57.38 154 LEU A C 1
ATOM 1186 O O . LEU A 1 154 ? 13.781 4.550 -7.603 1.00 57.38 154 LEU A O 1
ATOM 1190 N N . PRO A 1 155 ? 12.814 3.590 -9.399 1.00 57.75 155 PRO A N 1
ATOM 1191 C CA . PRO A 1 155 ? 12.655 2.284 -8.760 1.00 57.75 155 PRO A CA 1
ATOM 1192 C C . PRO A 1 155 ? 13.971 1.677 -8.246 1.00 57.75 155 PRO A C 1
ATOM 1194 O O . PRO A 1 155 ? 13.983 1.067 -7.184 1.00 57.75 155 PRO A O 1
ATOM 1197 N N . LEU A 1 156 ? 15.104 1.886 -8.927 1.00 59.25 156 LEU A N 1
ATOM 1198 C CA . LEU A 1 156 ? 16.415 1.384 -8.499 1.00 59.25 156 LEU A CA 1
ATOM 1199 C C . LEU A 1 156 ? 16.901 2.079 -7.216 1.00 59.25 156 LEU A C 1
ATOM 1201 O O . LEU A 1 156 ? 17.383 1.424 -6.291 1.00 59.25 156 LEU A O 1
ATOM 1205 N N . LYS A 1 157 ? 16.730 3.405 -7.130 1.00 65.38 157 LYS A N 1
ATOM 1206 C CA . LYS A 1 157 ? 17.044 4.185 -5.920 1.00 65.38 157 LYS A CA 1
ATOM 1207 C C . LYS A 1 157 ? 16.110 3.814 -4.768 1.00 65.38 157 LYS A C 1
ATOM 1209 O O . LYS A 1 157 ? 16.570 3.603 -3.646 1.00 65.38 157 LYS A O 1
ATOM 1214 N N . PHE A 1 158 ? 14.816 3.675 -5.047 1.00 68.62 158 PHE A N 1
ATOM 1215 C CA . PHE A 1 158 ? 13.835 3.281 -4.042 1.00 68.62 158 PHE A CA 1
ATOM 1216 C C . PHE A 1 158 ? 13.999 1.830 -3.588 1.00 68.62 158 PHE A C 1
ATOM 1218 O O . PHE A 1 158 ? 13.759 1.568 -2.418 1.00 68.62 158 PHE A O 1
ATOM 1225 N N . ASN A 1 159 ? 14.496 0.912 -4.422 1.00 74.94 159 ASN A N 1
ATOM 1226 C CA . ASN A 1 159 ? 14.815 -0.454 -3.994 1.00 74.94 159 ASN A CA 1
ATOM 1227 C C . ASN A 1 159 ? 15.891 -0.474 -2.907 1.00 74.94 159 ASN A C 1
ATOM 1229 O O . ASN A 1 159 ? 15.745 -1.171 -1.904 1.00 74.94 159 ASN A O 1
ATOM 1233 N N . GLY A 1 160 ? 16.952 0.322 -3.067 1.00 76.38 160 GLY A N 1
ATOM 1234 C CA . GLY A 1 160 ? 17.978 0.481 -2.034 1.00 76.38 160 GLY A CA 1
ATOM 1235 C C . GLY A 1 160 ? 17.399 1.029 -0.727 1.00 76.38 160 GLY A C 1
ATOM 1236 O O . GLY A 1 160 ? 17.690 0.508 0.345 1.00 76.38 160 GLY A O 1
ATOM 1237 N N . VAL A 1 161 ? 16.514 2.025 -0.808 1.00 76.31 161 VAL A N 1
ATOM 1238 C CA . VAL A 1 161 ? 15.840 2.585 0.375 1.00 76.31 161 VAL A CA 1
ATOM 1239 C C . VAL A 1 161 ? 14.895 1.566 1.017 1.00 76.31 161 VAL A C 1
ATOM 1241 O O . VAL A 1 161 ? 15.018 1.286 2.203 1.00 76.31 161 VAL A O 1
ATOM 1244 N N . LEU A 1 162 ? 13.983 0.962 0.253 1.00 73.75 162 LEU A N 1
ATOM 1245 C CA . LEU A 1 162 ? 12.988 0.012 0.756 1.00 73.75 162 LEU A CA 1
ATOM 1246 C C . LEU A 1 162 ? 13.605 -1.282 1.283 1.00 73.75 162 LEU A C 1
ATOM 1248 O O . LEU A 1 162 ? 13.022 -1.902 2.163 1.00 73.75 162 LEU A O 1
ATOM 1252 N N . SER A 1 163 ? 14.765 -1.702 0.783 1.00 78.50 163 SER A N 1
ATOM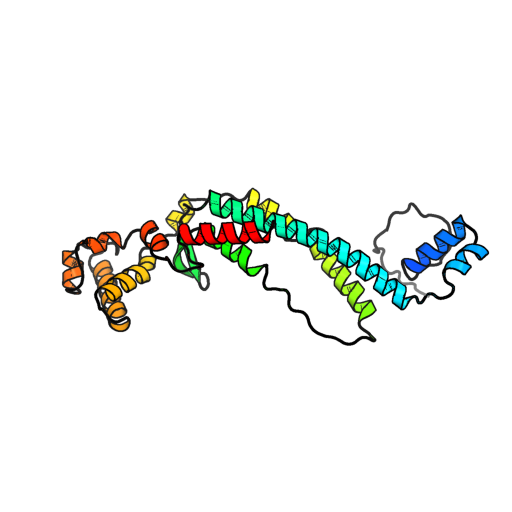 1253 C CA . SER A 1 163 ? 15.469 -2.878 1.314 1.00 78.50 163 SER A CA 1
ATOM 1254 C C . SER A 1 163 ? 16.226 -2.594 2.613 1.00 78.50 163 SER A C 1
ATOM 1256 O O . SER A 1 163 ? 16.461 -3.519 3.385 1.00 78.50 163 SER A O 1
ATOM 1258 N N . THR A 1 164 ? 16.584 -1.335 2.885 1.00 80.94 164 THR A N 1
ATOM 1259 C CA . THR A 1 164 ? 17.442 -0.961 4.025 1.00 80.94 164 THR A CA 1
ATOM 1260 C C . THR A 1 164 ? 16.717 -0.196 5.126 1.00 80.94 164 THR A C 1
ATOM 1262 O O . THR A 1 164 ? 17.180 -0.191 6.267 1.00 80.94 164 THR A O 1
ATOM 1265 N N . ILE A 1 165 ? 15.581 0.435 4.819 1.00 77.62 165 ILE A N 1
ATOM 1266 C CA . ILE A 1 165 ? 14.760 1.132 5.808 1.00 77.62 165 ILE A CA 1
ATOM 1267 C C . ILE A 1 165 ? 14.298 0.145 6.884 1.00 77.62 165 ILE A C 1
ATOM 1269 O O . ILE A 1 165 ? 14.000 -1.016 6.599 1.00 77.62 165 ILE A O 1
ATOM 1273 N N . THR A 1 166 ? 14.245 0.583 8.137 1.00 76.81 166 THR A N 1
ATOM 1274 C CA . THR A 1 166 ? 13.821 -0.248 9.268 1.00 76.81 166 THR A CA 1
ATOM 1275 C C . THR A 1 166 ? 12.637 0.392 9.975 1.00 76.81 166 THR A C 1
ATOM 1277 O O . THR A 1 166 ? 12.625 1.591 10.261 1.00 76.81 166 THR A O 1
ATOM 1280 N N . ALA A 1 167 ? 11.615 -0.417 10.247 1.00 75.75 167 ALA A N 1
ATOM 1281 C CA . ALA A 1 167 ? 10.457 0.020 11.007 1.00 75.75 167 ALA A CA 1
ATOM 1282 C C . ALA A 1 167 ? 10.843 0.236 12.478 1.00 75.75 167 ALA A C 1
ATOM 1284 O O . ALA A 1 167 ? 11.428 -0.638 13.120 1.00 75.75 167 ALA A O 1
ATOM 1285 N N . VAL A 1 168 ? 10.480 1.394 13.033 1.00 81.25 168 VAL A N 1
ATOM 1286 C CA . VAL A 1 168 ? 10.660 1.690 14.461 1.00 81.25 168 VAL A CA 1
ATOM 1287 C C . VAL A 1 168 ? 9.333 1.451 15.177 1.00 81.25 168 VAL A C 1
ATOM 1289 O O . VAL A 1 168 ? 8.556 2.382 15.390 1.00 81.25 168 VAL A O 1
ATOM 1292 N N . LEU A 1 169 ? 9.075 0.190 15.540 1.00 76.69 169 LEU A N 1
ATOM 1293 C CA . LEU A 1 169 ? 7.791 -0.263 16.098 1.00 76.69 169 LEU A CA 1
ATOM 1294 C C . LEU A 1 169 ? 7.350 0.529 17.331 1.00 76.69 169 LEU A C 1
ATOM 1296 O O . LEU A 1 169 ? 6.176 0.852 17.466 1.00 76.69 169 LEU A O 1
ATOM 1300 N N . GLU A 1 170 ? 8.288 0.894 18.202 1.00 82.94 170 GLU A N 1
ATOM 1301 C CA . GLU A 1 170 ? 7.987 1.684 19.399 1.00 82.94 170 GLU A CA 1
ATOM 1302 C C . GLU A 1 170 ? 7.443 3.076 19.051 1.00 82.94 170 GLU A C 1
ATOM 1304 O O . GLU A 1 170 ? 6.476 3.533 19.655 1.00 82.94 170 GLU A O 1
ATOM 1309 N N . LYS A 1 171 ? 7.990 3.731 18.017 1.00 76.44 171 LYS A N 1
ATOM 1310 C CA . LYS A 1 171 ? 7.481 5.029 17.547 1.00 76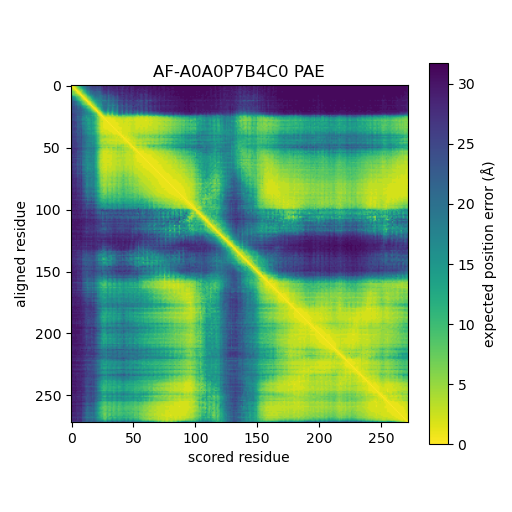.44 171 LYS A CA 1
ATOM 1311 C C . LYS A 1 171 ? 6.135 4.895 16.838 1.00 76.44 171 LYS A C 1
ATOM 1313 O O . LYS A 1 171 ? 5.284 5.761 17.008 1.00 76.44 171 LYS A O 1
ATOM 1318 N N . MET A 1 172 ? 5.931 3.814 16.083 1.00 75.19 172 MET A N 1
ATOM 1319 C CA . MET A 1 172 ? 4.638 3.518 15.452 1.00 75.19 172 MET A CA 1
ATOM 1320 C C . MET A 1 172 ? 3.553 3.323 16.516 1.00 75.19 172 MET A C 1
ATOM 1322 O O . MET A 1 172 ? 2.504 3.956 16.449 1.00 75.19 172 MET A O 1
ATOM 1326 N N . LYS A 1 173 ? 3.840 2.543 17.564 1.00 79.12 173 LYS A N 1
ATOM 1327 C CA . LYS A 1 173 ? 2.917 2.354 18.689 1.00 79.12 173 LYS A CA 1
ATOM 1328 C C . LYS A 1 173 ? 2.651 3.646 19.458 1.00 79.12 173 LYS A C 1
ATOM 1330 O O . LYS A 1 173 ? 1.507 3.922 19.797 1.00 79.12 173 LYS A O 1
ATOM 1335 N N . ALA A 1 174 ? 3.682 4.456 19.693 1.00 80.81 174 ALA A N 1
ATOM 1336 C CA . ALA A 1 174 ? 3.545 5.736 20.390 1.00 80.81 174 ALA A CA 1
ATOM 1337 C C . ALA A 1 174 ? 2.684 6.761 19.629 1.00 80.81 174 ALA A C 1
ATOM 1339 O O . ALA A 1 174 ? 2.206 7.719 20.227 1.00 80.81 174 ALA A O 1
ATOM 1340 N N . SER A 1 175 ? 2.487 6.573 18.321 1.00 78.56 175 SER A N 1
ATOM 1341 C CA . SER A 1 175 ? 1.626 7.435 17.504 1.00 78.56 175 SER A CA 1
ATOM 1342 C C . SER A 1 175 ? 0.144 7.045 17.521 1.00 78.56 175 SER A C 1
ATOM 1344 O O . SER A 1 175 ? -0.674 7.746 16.921 1.00 78.56 175 SER A O 1
ATOM 1346 N N . PHE A 1 176 ? -0.223 5.958 18.210 1.00 80.25 176 PHE A N 1
ATOM 1347 C CA . PHE A 1 176 ? -1.624 5.597 18.385 1.00 80.25 176 PHE A CA 1
ATOM 1348 C C . PHE A 1 176 ? -2.374 6.584 19.275 1.00 80.25 176 PHE A C 1
ATOM 1350 O O . PHE A 1 176 ? -1.846 7.112 20.252 1.00 80.25 176 PHE A O 1
ATOM 1357 N N . ASN A 1 177 ? -3.637 6.811 18.929 1.00 80.12 177 ASN A N 1
ATOM 1358 C CA . ASN A 1 177 ? -4.542 7.672 19.666 1.00 80.12 177 ASN A CA 1
ATOM 1359 C C . ASN A 1 177 ? -5.885 6.954 19.829 1.00 80.12 177 ASN A C 1
ATOM 1361 O O . ASN A 1 177 ? -6.411 6.388 18.877 1.00 80.12 177 ASN A O 1
ATOM 1365 N N . LEU A 1 178 ? -6.463 7.014 21.024 1.00 80.56 178 LEU A N 1
ATOM 1366 C CA . LEU A 1 178 ? -7.747 6.397 21.346 1.00 80.56 178 LEU A CA 1
ATOM 1367 C C . LEU A 1 178 ? -8.914 6.941 20.511 1.00 80.56 178 LEU A C 1
ATOM 1369 O O . LEU A 1 178 ? -9.874 6.215 20.265 1.00 80.56 178 LEU A O 1
ATOM 1373 N N . PHE A 1 179 ? -8.823 8.175 20.007 1.00 78.06 179 PHE A N 1
ATOM 1374 C CA . PHE A 1 179 ? -9.828 8.732 19.096 1.00 78.06 179 PHE A CA 1
ATOM 1375 C C . PHE A 1 179 ? -9.887 8.012 17.741 1.00 78.06 179 PHE A C 1
ATOM 1377 O O . PHE A 1 179 ? -10.880 8.148 17.032 1.00 78.06 179 PHE A O 1
ATOM 1384 N N . MET A 1 180 ? -8.880 7.204 17.392 1.00 80.31 180 MET A N 1
ATOM 1385 C CA . MET A 1 180 ? -8.913 6.356 16.195 1.00 80.31 180 MET A CA 1
ATOM 1386 C C . MET A 1 180 ? -10.046 5.326 16.232 1.00 80.31 180 MET A C 1
ATOM 1388 O O . MET A 1 180 ? -10.578 4.981 15.181 1.00 80.31 180 MET A O 1
ATOM 1392 N N . PHE A 1 181 ? -10.443 4.880 17.431 1.00 85.50 181 PHE A N 1
ATOM 1393 C CA . PHE A 1 181 ? -11.543 3.930 17.616 1.00 85.50 181 PHE A CA 1
ATOM 1394 C C . PHE A 1 181 ? -12.925 4.556 17.414 1.00 85.50 181 PHE A C 1
ATOM 1396 O O . PHE A 1 181 ? -13.931 3.866 17.546 1.00 85.50 181 PHE A O 1
ATOM 1403 N N . ALA A 1 182 ? -13.019 5.853 17.100 1.00 82.19 182 ALA A N 1
ATOM 1404 C CA . ALA A 1 182 ? -14.302 6.506 16.849 1.00 82.19 182 ALA A CA 1
ATOM 1405 C C . ALA A 1 182 ? -15.110 5.793 15.759 1.00 82.19 182 ALA A C 1
ATOM 1407 O O . ALA A 1 182 ? -16.323 5.636 15.892 1.00 82.19 182 ALA A O 1
ATOM 1408 N N . THR A 1 183 ? -14.432 5.329 14.709 1.00 82.56 183 THR A N 1
ATOM 1409 C CA . THR A 1 183 ? -15.069 4.586 13.617 1.00 82.56 183 THR A CA 1
ATOM 1410 C C . THR A 1 183 ? -15.483 3.186 14.069 1.00 82.56 183 THR A C 1
ATOM 1412 O O . THR A 1 183 ? -16.597 2.767 13.782 1.00 82.56 183 THR A O 1
ATOM 1415 N N . ASP A 1 184 ? -14.650 2.497 14.854 1.00 88.19 184 ASP A N 1
ATOM 1416 C CA . ASP A 1 184 ? -14.975 1.166 15.382 1.00 88.19 184 ASP A CA 1
ATOM 1417 C C . ASP A 1 184 ? -16.168 1.202 16.349 1.00 88.19 184 ASP A C 1
ATOM 1419 O O . ASP A 1 184 ? -17.069 0.367 16.272 1.00 88.19 184 ASP A O 1
ATOM 1423 N N . VAL A 1 185 ? -16.224 2.206 17.231 1.00 87.62 185 VAL A N 1
ATOM 1424 C CA . VAL A 1 185 ? -17.376 2.431 18.116 1.00 87.62 185 VAL A CA 1
ATOM 1425 C C . VAL A 1 185 ? -18.611 2.809 17.300 1.00 87.62 185 VAL A C 1
ATOM 1427 O O . VAL A 1 185 ? -19.728 2.413 17.641 1.00 87.62 185 VAL A O 1
ATOM 1430 N N . ALA A 1 186 ? -18.431 3.540 16.198 1.00 86.62 186 ALA A N 1
ATOM 1431 C CA . ALA A 1 186 ? -19.536 3.867 15.319 1.00 86.62 186 ALA A CA 1
ATOM 1432 C C . ALA A 1 186 ? -20.127 2.634 14.627 1.00 86.62 186 ALA A C 1
ATOM 1434 O O . ALA A 1 186 ? -21.351 2.480 14.603 1.00 86.62 186 ALA A O 1
ATOM 1435 N N . ASP A 1 187 ? -19.271 1.737 14.142 1.00 86.94 187 ASP A N 1
ATOM 1436 C CA . ASP A 1 187 ? -19.669 0.463 13.547 1.00 86.94 187 ASP A CA 1
ATOM 1437 C C . ASP A 1 187 ? -20.307 -0.475 14.579 1.00 86.94 187 ASP A C 1
ATOM 1439 O O . ASP A 1 187 ? -21.303 -1.135 14.278 1.00 86.94 187 ASP A O 1
ATOM 1443 N N . TYR A 1 188 ? -19.786 -0.502 15.809 1.00 90.75 188 TYR A N 1
ATOM 1444 C CA . TYR A 1 188 ? -20.392 -1.217 16.934 1.00 90.75 188 TYR A CA 1
ATOM 1445 C C . TYR A 1 188 ? -21.840 -0.761 17.164 1.00 90.75 188 TYR A C 1
ATOM 1447 O O . TYR A 1 188 ? -22.760 -1.579 17.164 1.00 90.75 188 TYR A O 1
ATOM 1455 N N . LEU A 1 189 ? -22.060 0.552 17.290 1.00 90.56 189 LEU A N 1
ATOM 1456 C CA . LEU A 1 189 ? -23.394 1.109 17.517 1.00 90.56 189 LEU A CA 1
ATOM 1457 C C . LEU A 1 189 ? -24.309 0.859 16.308 1.00 90.56 189 LEU A C 1
ATOM 1459 O O . LEU A 1 189 ? -25.470 0.488 16.477 1.00 90.56 189 LEU A O 1
ATOM 1463 N N . ALA A 1 190 ? -23.791 0.975 15.084 1.00 89.38 190 ALA A N 1
ATOM 1464 C CA . ALA A 1 190 ? -24.557 0.678 13.877 1.00 89.38 190 ALA A CA 1
ATOM 1465 C C . ALA A 1 190 ? -25.045 -0.782 13.833 1.00 89.38 190 ALA A C 1
ATOM 1467 O O . ALA A 1 190 ? -26.197 -1.037 13.477 1.00 89.38 190 ALA A O 1
ATOM 1468 N N . ARG A 1 191 ? -24.207 -1.742 14.250 1.00 89.00 191 ARG A N 1
ATOM 1469 C CA . ARG A 1 191 ? -24.592 -3.163 14.369 1.00 89.00 191 ARG A CA 1
ATOM 1470 C C . ARG A 1 191 ? -25.673 -3.391 15.427 1.00 89.00 191 ARG A C 1
ATOM 1472 O O . ARG A 1 191 ? -26.511 -4.267 15.236 1.00 89.00 191 ARG A O 1
ATOM 1479 N N . ASN A 1 192 ? -25.716 -2.549 16.457 1.00 89.69 192 ASN A N 1
ATOM 1480 C CA . ASN A 1 192 ? -26.754 -2.547 17.493 1.00 89.69 192 ASN A CA 1
ATOM 1481 C C . ASN A 1 192 ? -27.985 -1.695 17.116 1.00 89.69 192 ASN A C 1
ATOM 1483 O O . ASN A 1 192 ? -28.784 -1.319 17.974 1.00 89.69 192 ASN A O 1
ATOM 1487 N N . GLY A 1 193 ? -28.161 -1.382 15.826 1.00 89.50 193 GLY A N 1
ATOM 1488 C CA . GLY A 1 193 ? -29.353 -0.712 15.301 1.00 89.50 193 GLY A CA 1
ATOM 1489 C C . GLY A 1 193 ? -29.376 0.806 15.491 1.00 89.50 193 GLY A C 1
ATOM 1490 O O . GLY A 1 193 ? -30.417 1.429 15.281 1.00 89.50 193 GLY A O 1
ATOM 1491 N N . VAL A 1 194 ? -28.257 1.420 15.880 1.00 91.75 194 VAL A N 1
ATOM 1492 C CA . VAL A 1 194 ? -28.141 2.876 16.018 1.00 91.75 194 VAL A CA 1
ATOM 1493 C C . VAL A 1 194 ? -27.906 3.522 14.653 1.00 91.75 194 VAL A C 1
ATOM 1495 O O . VAL A 1 194 ? -27.079 3.074 13.860 1.00 91.75 194 VAL A O 1
ATOM 1498 N N . THR A 1 195 ? -28.619 4.610 14.356 1.00 92.25 195 THR A N 1
ATOM 1499 C CA . THR A 1 195 ? -28.377 5.350 13.107 1.00 92.25 195 THR A CA 1
ATOM 1500 C C . THR A 1 195 ? -27.054 6.115 13.168 1.00 92.25 195 THR A C 1
ATOM 1502 O O . THR A 1 195 ? -26.657 6.594 14.224 1.00 92.25 195 THR A O 1
ATOM 1505 N N . PHE A 1 196 ? -26.403 6.346 12.023 1.00 84.88 196 PHE A N 1
ATOM 1506 C CA . PHE A 1 196 ? -25.133 7.091 11.971 1.00 84.88 196 PHE A CA 1
ATOM 1507 C C . PHE A 1 196 ? -25.186 8.458 12.684 1.00 84.88 196 PHE A C 1
ATOM 1509 O O . PHE A 1 196 ? -24.239 8.865 13.357 1.00 84.88 196 PHE A O 1
ATOM 1516 N N . ARG A 1 197 ? -26.317 9.167 12.571 1.00 88.00 197 ARG A N 1
ATOM 1517 C CA . ARG A 1 197 ? -26.521 10.453 13.251 1.00 88.00 197 ARG A CA 1
ATOM 1518 C C . ARG A 1 197 ? -26.521 10.286 14.771 1.00 88.00 197 ARG A C 1
ATOM 1520 O O . ARG A 1 197 ? -25.851 11.045 15.464 1.00 88.00 197 ARG A O 1
ATOM 1527 N N . GLU A 1 198 ? -27.272 9.314 15.280 1.00 90.75 198 GLU A N 1
ATOM 1528 C CA . GLU A 1 198 ? -27.343 9.021 16.716 1.00 90.75 198 GLU A CA 1
ATOM 1529 C C . GLU A 1 198 ? -25.992 8.566 17.261 1.00 90.75 198 GLU A C 1
ATOM 1531 O O . GLU A 1 198 ? -25.560 9.050 18.304 1.00 90.75 198 GLU A O 1
ATOM 1536 N N . THR A 1 199 ? -25.291 7.717 16.514 1.00 89.69 199 THR A N 1
ATOM 1537 C CA . THR A 1 199 ? -23.947 7.240 16.830 1.00 89.69 199 THR A CA 1
ATOM 1538 C C . THR A 1 199 ? -22.982 8.388 17.107 1.00 89.69 199 THR A C 1
ATOM 1540 O O . THR A 1 199 ? -22.285 8.373 18.120 1.00 89.69 199 THR A O 1
ATOM 1543 N N . HIS A 1 200 ? -22.978 9.426 16.265 1.00 85.88 200 HIS A N 1
ATOM 1544 C CA . HIS A 1 200 ? -22.105 10.585 16.458 1.00 85.88 200 HIS A CA 1
ATOM 1545 C C . HIS A 1 200 ? -22.414 11.337 17.765 1.00 85.88 200 HIS A C 1
ATOM 1547 O O . HIS A 1 200 ? -21.505 11.755 18.483 1.00 85.88 200 HIS A O 1
ATOM 1553 N N . HIS A 1 201 ? -23.697 11.462 18.121 1.00 89.81 201 HIS A N 1
ATOM 1554 C CA . HIS A 1 201 ? -24.115 12.079 19.381 1.00 89.81 201 HIS A CA 1
ATOM 1555 C C . HIS A 1 201 ? -23.775 11.217 20.604 1.00 89.81 201 HIS A C 1
ATOM 1557 O O . HIS A 1 201 ? -23.350 11.752 21.627 1.00 89.81 201 HIS A O 1
ATOM 1563 N N . ILE A 1 202 ? -23.953 9.897 20.520 1.00 91.06 202 ILE A N 1
ATOM 1564 C CA . ILE A 1 202 ? -23.599 8.960 21.596 1.00 91.06 202 ILE A CA 1
ATOM 1565 C C . ILE A 1 202 ? -22.090 8.989 21.827 1.00 91.06 202 ILE A C 1
ATOM 1567 O O . ILE A 1 202 ? -21.659 9.218 22.954 1.00 91.06 202 ILE A O 1
ATOM 1571 N N . PHE A 1 203 ? -21.294 8.868 20.763 1.00 88.12 203 PHE A N 1
ATOM 1572 C CA . PHE A 1 203 ? -19.839 8.912 20.852 1.00 88.12 203 PHE A CA 1
ATOM 1573 C C . PHE A 1 203 ? -19.338 10.236 21.445 1.00 88.12 203 PHE A C 1
ATOM 1575 O O . PHE A 1 203 ? -18.502 10.228 22.345 1.00 88.12 203 PHE A O 1
ATOM 1582 N N . GLY A 1 204 ? -19.902 11.374 21.022 1.00 88.50 204 GLY A N 1
ATOM 1583 C CA . GLY A 1 204 ? -19.574 12.679 21.602 1.00 88.50 204 GLY A CA 1
ATOM 1584 C C . GLY A 1 204 ? -19.859 12.764 23.108 1.00 88.50 204 GLY A C 1
ATOM 1585 O O . GLY A 1 204 ? -19.057 13.328 23.850 1.00 88.50 204 GLY A O 1
ATOM 1586 N N . ARG A 1 205 ? -20.958 12.156 23.584 1.00 90.75 205 ARG A N 1
ATOM 1587 C CA . ARG A 1 205 ? -21.261 12.055 25.025 1.00 90.75 205 ARG A CA 1
ATOM 1588 C C . ARG A 1 205 ? -20.281 11.143 25.758 1.00 90.75 205 ARG A C 1
ATOM 1590 O O . ARG A 1 205 ? -19.888 11.478 26.869 1.00 90.75 205 ARG A O 1
ATOM 1597 N N . CYS A 1 206 ? -19.863 10.036 25.146 1.00 89.25 206 CYS A N 1
ATOM 1598 C CA . CYS A 1 206 ? -18.827 9.163 25.698 1.00 89.25 206 CYS A CA 1
ATOM 1599 C C . CYS A 1 206 ? -17.497 9.913 25.862 1.00 89.25 206 CYS A C 1
ATOM 1601 O O . CYS A 1 206 ? -16.931 9.890 26.951 1.00 89.25 206 CYS A O 1
ATOM 1603 N N . VAL A 1 207 ? -17.057 10.662 24.842 1.00 88.12 207 VAL A N 1
ATOM 1604 C CA . VAL A 1 207 ? -15.835 11.485 24.914 1.00 88.12 207 VAL A CA 1
ATOM 1605 C C . VAL A 1 207 ? -15.955 12.545 26.007 1.00 88.12 207 VAL A C 1
ATOM 1607 O O . VAL A 1 207 ? -15.080 12.644 26.863 1.00 88.12 207 VAL A O 1
ATOM 1610 N N . ALA A 1 208 ? -17.061 13.297 26.032 1.00 89.62 208 ALA A N 1
ATOM 1611 C CA . ALA A 1 208 ? -17.294 14.314 27.055 1.00 89.62 208 ALA A CA 1
ATOM 1612 C C . ALA A 1 208 ? -17.291 13.718 28.471 1.00 89.62 208 ALA A C 1
ATOM 1614 O O . ALA A 1 208 ? -16.740 14.322 29.390 1.00 89.62 208 ALA A O 1
ATOM 1615 N N . LYS A 1 209 ? -17.866 12.519 28.646 1.00 89.19 209 LYS A N 1
ATOM 1616 C CA . LYS A 1 209 ? -17.884 11.839 29.941 1.00 89.19 209 LYS A CA 1
ATOM 1617 C C . LYS A 1 209 ? -16.496 11.362 30.360 1.00 89.19 209 LYS A C 1
ATOM 1619 O O . LYS A 1 209 ? -16.168 11.479 31.535 1.00 89.19 209 LYS A O 1
ATOM 1624 N N . SER A 1 210 ? -15.700 10.863 29.416 1.00 88.62 210 SER A N 1
ATOM 1625 C CA . SER A 1 210 ? -14.309 10.443 29.628 1.00 88.62 210 SER A CA 1
ATOM 1626 C C . SER A 1 210 ? -13.434 11.605 30.109 1.00 88.62 210 SER A C 1
ATOM 1628 O O . SER A 1 210 ? -12.693 11.466 31.080 1.00 88.62 210 SER A O 1
ATOM 1630 N N . GLU A 1 211 ? -13.585 12.772 29.478 1.00 88.88 211 GLU A N 1
ATOM 1631 C CA . GLU A 1 211 ? -12.901 14.012 29.864 1.00 88.88 211 GLU A CA 1
ATOM 1632 C C . GLU A 1 211 ? -13.349 14.507 31.250 1.00 88.88 211 GLU A C 1
ATOM 1634 O O . GLU A 1 211 ? -12.517 14.893 32.066 1.00 88.88 211 GLU A O 1
ATOM 1639 N N . GLU A 1 212 ? -14.651 14.444 31.558 1.00 91.25 212 GLU A N 1
ATOM 1640 C CA . GLU A 1 212 ? -15.198 14.851 32.863 1.00 91.25 212 GLU A CA 1
ATOM 1641 C C . GLU A 1 212 ? -14.620 14.023 34.024 1.00 91.25 212 GLU A C 1
ATOM 1643 O O . GLU A 1 212 ? -14.302 14.569 35.079 1.00 91.25 212 GLU A O 1
ATOM 1648 N N . ILE A 1 213 ? -14.486 12.706 33.837 1.00 89.88 213 ILE A N 1
ATOM 1649 C CA . ILE A 1 213 ? -13.971 11.787 34.865 1.00 89.88 213 ILE A CA 1
ATOM 1650 C C . ILE A 1 213 ? -12.439 11.665 34.856 1.00 89.88 213 ILE A C 1
ATOM 1652 O O . ILE A 1 213 ? -11.880 11.044 35.758 1.00 89.88 213 ILE A O 1
ATOM 1656 N N . GLY A 1 214 ? -11.758 12.248 33.862 1.00 87.50 214 GLY A N 1
ATOM 1657 C CA . GLY A 1 214 ? -10.300 12.211 33.726 1.00 87.50 214 GLY A CA 1
ATOM 1658 C C . GLY A 1 214 ? -9.729 10.830 33.387 1.00 87.50 214 GLY A C 1
ATOM 1659 O O . GLY A 1 214 ? -8.587 10.542 33.742 1.00 87.50 214 GLY A O 1
ATOM 1660 N N . ILE A 1 215 ? -10.518 9.971 32.737 1.00 87.75 215 ILE A N 1
ATOM 1661 C CA . ILE A 1 215 ? -10.130 8.604 32.358 1.00 87.75 215 ILE A CA 1
ATOM 1662 C C . ILE A 1 215 ? -10.028 8.532 30.824 1.00 87.75 215 ILE A C 1
ATOM 1664 O O . ILE A 1 215 ? -10.849 9.154 30.147 1.00 87.75 215 ILE A O 1
ATOM 1668 N N . PRO A 1 216 ? -9.058 7.807 30.238 1.00 85.50 216 PRO A N 1
ATOM 1669 C CA . PRO A 1 216 ? -8.972 7.606 28.789 1.00 85.50 216 PRO A CA 1
ATOM 1670 C C . PRO A 1 216 ? -10.182 6.842 28.227 1.00 85.50 216 PRO A C 1
ATOM 1672 O O . PRO A 1 216 ? -10.717 5.974 28.899 1.00 85.50 216 PRO A O 1
ATOM 1675 N N . MET A 1 217 ? -10.585 7.102 26.976 1.00 82.62 217 MET A N 1
ATOM 1676 C CA . MET A 1 217 ? -11.838 6.599 26.365 1.00 82.62 217 MET A CA 1
ATOM 1677 C C . MET A 1 217 ? -12.018 5.066 26.343 1.00 82.62 217 MET A C 1
ATOM 1679 O O . MET A 1 217 ? -13.141 4.585 26.222 1.00 82.62 217 MET A O 1
ATOM 1683 N N . ASN A 1 218 ? -10.937 4.294 26.451 1.00 82.75 218 ASN A N 1
ATOM 1684 C CA . ASN A 1 218 ? -10.954 2.825 26.484 1.00 82.75 218 ASN A CA 1
ATOM 1685 C C . ASN A 1 218 ? -11.115 2.224 27.891 1.00 82.75 218 ASN A C 1
ATOM 1687 O O . ASN A 1 218 ? -11.228 1.009 28.023 1.00 82.75 218 ASN A O 1
ATOM 1691 N N . GLU A 1 219 ? -11.061 3.046 28.934 1.00 84.25 219 GLU A N 1
ATOM 1692 C CA . GLU A 1 219 ? -11.109 2.634 30.336 1.00 84.25 219 GLU A CA 1
ATOM 1693 C C . GLU A 1 219 ? -12.446 2.883 31.082 1.00 84.25 219 GLU A C 1
ATOM 1695 O O . GLU A 1 219 ? -12.573 2.356 32.192 1.00 84.25 219 GLU A O 1
ATOM 1700 N N . PRO A 1 220 ? -13.472 3.615 30.574 1.00 81.75 220 PRO A N 1
ATOM 1701 C CA . PRO A 1 220 ? -14.744 3.724 31.278 1.00 81.75 220 PRO A CA 1
ATOM 1702 C C . PRO A 1 220 ? -15.387 2.349 31.454 1.00 81.75 220 PRO A C 1
ATOM 1704 O O . PRO A 1 220 ? -15.395 1.519 30.545 1.00 81.75 220 PRO A O 1
ATOM 1707 N N . SER A 1 221 ? -15.973 2.120 32.629 1.00 86.50 221 SER A N 1
ATOM 1708 C CA . SER A 1 221 ? -16.677 0.866 32.892 1.00 86.50 221 SER A CA 1
ATOM 1709 C C . SER A 1 221 ? -17.890 0.707 31.970 1.00 86.50 221 SER A C 1
ATOM 1711 O O . SER A 1 221 ? -18.526 1.695 31.591 1.00 86.50 221 SER A O 1
ATOM 1713 N N . TYR A 1 222 ? -18.263 -0.538 31.668 1.00 87.69 222 TYR A N 1
ATOM 1714 C CA . TYR A 1 222 ? -19.492 -0.844 30.932 1.00 87.69 222 TYR A CA 1
ATOM 1715 C C . TYR A 1 222 ? -20.716 -0.141 31.539 1.00 87.69 222 TYR A C 1
ATOM 1717 O O . TYR A 1 222 ? -21.484 0.463 30.803 1.00 87.69 222 TYR A O 1
ATOM 1725 N N . GLU A 1 223 ? -20.849 -0.115 32.868 1.00 87.88 223 GLU A N 1
ATOM 1726 C CA . GLU A 1 223 ? -21.948 0.583 33.551 1.00 87.88 223 GLU A CA 1
ATOM 1727 C C . GLU A 1 223 ? -21.955 2.092 33.262 1.00 87.88 223 GLU A C 1
ATOM 1729 O O . GLU A 1 223 ? -23.010 2.703 33.088 1.00 87.88 223 GLU A O 1
ATOM 1734 N N . THR A 1 224 ? -20.772 2.706 33.151 1.00 87.81 224 THR A N 1
ATOM 1735 C CA . THR A 1 224 ? -20.636 4.117 32.764 1.00 87.81 224 THR A CA 1
ATOM 1736 C C . THR A 1 224 ? -21.108 4.348 31.332 1.00 87.81 224 THR A C 1
ATOM 1738 O O . THR A 1 224 ? -21.851 5.297 31.089 1.00 87.81 224 THR A O 1
ATOM 1741 N N . LEU A 1 225 ? -20.711 3.487 30.390 1.00 89.44 225 LEU A N 1
ATOM 1742 C CA . LEU A 1 225 ? -21.121 3.591 28.986 1.00 89.44 225 LEU A CA 1
ATOM 1743 C C . LEU A 1 225 ? -22.614 3.283 28.810 1.00 89.44 225 LEU A C 1
ATOM 1745 O O . LEU A 1 225 ? -23.315 4.029 28.130 1.00 89.44 225 LEU A O 1
ATOM 1749 N N . LYS A 1 226 ? -23.134 2.270 29.504 1.00 91.50 226 LYS A N 1
ATOM 1750 C CA . LYS A 1 226 ? -24.557 1.918 29.531 1.00 91.50 226 LYS A CA 1
ATOM 1751 C C . LYS A 1 226 ? -25.430 3.041 30.088 1.00 91.50 226 LYS A C 1
ATOM 1753 O O . LYS A 1 226 ? -26.539 3.266 29.615 1.00 91.50 226 LYS A O 1
ATOM 1758 N N . GLY A 1 227 ? -24.915 3.797 31.060 1.00 91.50 227 GLY A N 1
ATOM 1759 C CA . GLY A 1 227 ? -25.568 5.009 31.556 1.00 91.50 227 GLY A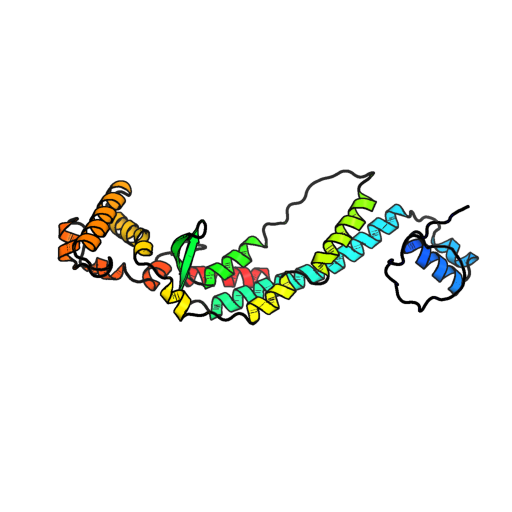 CA 1
ATOM 1760 C C . GLY A 1 227 ? -25.716 6.114 30.498 1.00 91.50 227 GLY A C 1
ATOM 1761 O O . GLY A 1 227 ? -26.562 6.993 30.652 1.00 91.50 227 GLY A O 1
ATOM 1762 N N . ILE A 1 228 ? -24.919 6.083 29.423 1.00 91.19 228 ILE A N 1
ATOM 1763 C CA . ILE A 1 228 ? -25.020 7.012 28.287 1.00 91.19 228 ILE A CA 1
ATOM 1764 C C . ILE A 1 228 ? -26.042 6.504 27.264 1.00 91.19 228 ILE A C 1
ATOM 1766 O O . ILE A 1 228 ? -26.847 7.299 26.762 1.00 91.19 228 ILE A O 1
ATOM 1770 N N . ASP A 1 229 ? -26.008 5.214 26.937 1.00 92.19 229 ASP A N 1
ATOM 1771 C CA . ASP A 1 229 ? -26.958 4.574 26.025 1.00 92.19 229 ASP A CA 1
ATOM 1772 C C . ASP A 1 229 ? -27.179 3.102 26.407 1.00 92.19 229 ASP A C 1
ATOM 1774 O O . ASP A 1 229 ? -26.229 2.355 26.631 1.00 92.19 229 ASP A O 1
ATOM 1778 N N . GLU A 1 230 ? -28.437 2.668 26.459 1.00 91.56 230 GLU A N 1
ATOM 1779 C CA . GLU A 1 230 ? -28.812 1.314 26.890 1.00 91.56 230 GLU A CA 1
ATOM 1780 C C . GLU A 1 230 ? -28.336 0.202 25.941 1.00 91.56 230 GLU A C 1
ATOM 1782 O O . GLU A 1 230 ? -28.278 -0.956 26.350 1.00 91.56 230 GLU A O 1
ATOM 1787 N N . ARG A 1 231 ? -27.987 0.551 24.693 1.00 91.25 231 ARG A N 1
ATOM 1788 C CA . ARG A 1 231 ? -27.537 -0.379 23.642 1.00 91.25 231 ARG A CA 1
ATOM 1789 C C . ARG A 1 231 ? -26.052 -0.743 23.743 1.00 91.25 231 ARG A C 1
ATOM 1791 O O . ARG A 1 231 ? -25.548 -1.479 22.893 1.00 91.25 231 ARG A O 1
ATOM 1798 N N . PHE A 1 232 ? -25.336 -0.211 24.735 1.00 91.56 232 PHE A N 1
ATOM 1799 C CA . PHE A 1 232 ? -24.016 -0.722 25.086 1.00 91.56 232 PHE A CA 1
ATOM 1800 C C . PHE A 1 232 ? -24.144 -2.056 25.821 1.00 91.56 232 PHE A C 1
ATOM 1802 O O . PHE A 1 232 ? -24.989 -2.233 26.694 1.00 91.56 232 PHE A O 1
ATOM 1809 N N . GLU A 1 233 ? -23.245 -2.971 25.488 1.00 89.50 233 GLU A N 1
ATOM 1810 C CA . GLU A 1 233 ? -23.113 -4.314 26.046 1.00 89.50 233 GLU A CA 1
ATOM 1811 C C . GLU A 1 233 ? -21.698 -4.510 26.606 1.00 89.50 233 GLU A C 1
ATOM 1813 O O . GLU A 1 233 ? -20.781 -3.750 26.289 1.00 89.50 233 GLU A O 1
ATOM 1818 N N . GLU A 1 234 ? -21.495 -5.545 27.425 1.00 85.69 234 GLU A N 1
ATOM 1819 C CA . GLU A 1 234 ? -20.221 -5.785 28.124 1.00 85.69 234 GLU A CA 1
ATOM 1820 C C . GLU A 1 234 ? -19.026 -5.971 27.172 1.00 85.69 234 GLU A C 1
ATOM 1822 O O . GLU A 1 234 ? -17.902 -5.595 27.508 1.00 85.69 234 G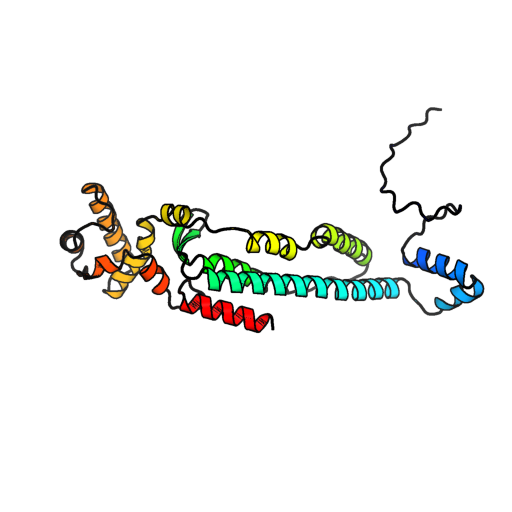LU A O 1
ATOM 1827 N N . TYR A 1 235 ? -19.261 -6.469 25.953 1.00 85.50 235 TYR A N 1
ATOM 1828 C CA . TYR A 1 235 ? -18.211 -6.690 24.955 1.00 85.50 235 TYR A CA 1
ATOM 1829 C C . TYR A 1 235 ? -17.695 -5.400 24.287 1.00 85.50 235 TYR A C 1
ATOM 1831 O O . TYR A 1 235 ? -16.796 -5.464 23.450 1.00 85.50 235 TYR A O 1
ATOM 1839 N N . ILE A 1 236 ? -18.191 -4.210 24.662 1.00 86.69 236 ILE A N 1
ATOM 1840 C CA . ILE A 1 236 ? -17.659 -2.923 24.168 1.00 86.69 236 ILE A CA 1
ATOM 1841 C C . ILE A 1 236 ? -16.157 -2.760 24.445 1.00 86.69 236 ILE A C 1
ATOM 1843 O O . ILE A 1 236 ? -15.447 -2.137 23.658 1.00 86.69 236 ILE A O 1
ATOM 1847 N N . ALA A 1 237 ? -15.642 -3.371 25.517 1.00 86.00 237 ALA A N 1
ATOM 1848 C CA . ALA A 1 237 ? -14.213 -3.363 25.828 1.00 86.00 237 ALA A CA 1
ATOM 1849 C C . ALA A 1 237 ? -13.358 -4.000 24.714 1.00 86.00 237 ALA A C 1
ATOM 1851 O O . ALA A 1 237 ? -12.211 -3.603 24.512 1.00 86.00 237 ALA A O 1
ATOM 1852 N N . GLU A 1 238 ? -13.915 -4.947 23.951 1.00 86.12 238 GLU A N 1
ATOM 1853 C CA . GLU A 1 238 ? -13.221 -5.614 22.844 1.00 86.12 238 GLU A CA 1
ATOM 1854 C C . GLU A 1 238 ? -13.013 -4.692 21.632 1.00 86.12 238 GLU A C 1
ATOM 1856 O O . GLU A 1 238 ? -12.097 -4.920 20.840 1.00 86.12 238 GLU A O 1
ATOM 1861 N N . VAL A 1 239 ? -13.817 -3.626 21.506 1.00 87.38 239 VAL A N 1
ATOM 1862 C CA . VAL A 1 239 ? -13.722 -2.641 20.413 1.00 87.38 239 VAL A CA 1
ATOM 1863 C C . VAL A 1 239 ? -12.426 -1.832 20.503 1.00 87.38 239 VAL A C 1
ATOM 1865 O O . VAL A 1 239 ? -11.850 -1.469 19.480 1.00 87.38 239 VAL A O 1
ATOM 1868 N N . PHE A 1 240 ? -11.900 -1.611 21.711 1.00 87.94 240 PHE A N 1
ATOM 1869 C CA . PHE A 1 240 ? -10.661 -0.863 21.945 1.00 87.94 240 PHE A CA 1
ATOM 1870 C C . PHE A 1 240 ? -9.402 -1.717 21.728 1.00 87.94 240 PHE A C 1
ATOM 1872 O O . PHE A 1 240 ? -8.474 -1.733 22.539 1.00 87.94 240 PHE A O 1
ATOM 1879 N N . ASN A 1 241 ? -9.358 -2.445 20.612 1.00 89.50 241 ASN A N 1
ATOM 1880 C CA . ASN A 1 241 ? -8.248 -3.305 20.233 1.00 89.50 241 ASN A CA 1
ATOM 1881 C C . ASN A 1 241 ? -7.795 -2.994 18.802 1.00 89.50 241 ASN A C 1
ATOM 1883 O O . ASN A 1 241 ? -8.483 -3.306 17.834 1.00 89.50 241 ASN A O 1
ATOM 1887 N N . TYR A 1 242 ? -6.594 -2.425 18.659 1.00 86.88 242 TYR A N 1
ATOM 1888 C CA . TYR A 1 242 ? -6.046 -2.017 17.358 1.00 86.88 242 TYR A CA 1
ATOM 1889 C C . TYR A 1 242 ? -5.964 -3.165 16.348 1.00 86.88 242 TYR A C 1
ATOM 1891 O O . TYR A 1 242 ? -6.183 -2.961 15.157 1.00 86.88 242 TYR A O 1
ATOM 1899 N N . LYS A 1 243 ? -5.666 -4.383 16.813 1.00 87.56 243 LYS A N 1
ATOM 1900 C CA . LYS A 1 243 ? -5.600 -5.558 15.944 1.00 87.56 243 LYS A CA 1
ATOM 1901 C C . LYS A 1 243 ? -6.993 -5.972 15.483 1.00 87.56 243 LYS A C 1
ATOM 1903 O O . LYS A 1 243 ? -7.175 -6.242 14.304 1.00 87.56 243 LYS A O 1
ATOM 1908 N N . ALA A 1 244 ? -7.970 -5.993 16.389 1.00 88.75 244 ALA A N 1
ATOM 1909 C CA . ALA A 1 244 ? -9.352 -6.308 16.033 1.00 88.75 244 ALA A CA 1
ATOM 1910 C C . ALA A 1 244 ? -9.941 -5.270 15.065 1.00 88.75 244 ALA A C 1
ATOM 1912 O O . ALA A 1 244 ? -10.609 -5.655 14.110 1.00 88.75 244 ALA A O 1
ATOM 1913 N N . SER A 1 245 ? -9.628 -3.984 15.267 1.00 87.94 245 SER A N 1
ATOM 1914 C CA . SER A 1 245 ? -10.019 -2.886 14.373 1.00 87.94 245 SER A CA 1
ATOM 1915 C C . SER A 1 245 ? -9.552 -3.141 12.937 1.00 87.94 245 SER A C 1
ATOM 1917 O O . SER A 1 245 ? -10.371 -3.222 12.020 1.00 87.94 245 SER A O 1
ATOM 1919 N N . VAL A 1 246 ? -8.254 -3.405 12.742 1.00 84.94 246 VAL A N 1
ATOM 1920 C CA . VAL A 1 246 ? -7.680 -3.706 11.419 1.00 84.94 246 VAL A CA 1
ATOM 1921 C C . VAL A 1 246 ? -8.285 -4.970 10.798 1.00 84.94 246 VAL A C 1
ATOM 1923 O O . VAL A 1 246 ? -8.641 -4.970 9.620 1.00 84.94 246 VAL A O 1
ATOM 1926 N N . GLU A 1 247 ? -8.440 -6.041 11.579 1.00 88.81 247 GLU A N 1
ATOM 1927 C CA . GLU A 1 247 ? -8.983 -7.316 11.087 1.00 88.81 247 GLU A CA 1
ATOM 1928 C C . GLU A 1 247 ? -10.488 -7.259 10.783 1.00 88.81 247 GLU A C 1
ATOM 1930 O O . GLU A 1 247 ? -10.989 -8.057 9.991 1.00 88.81 247 GLU A O 1
ATOM 1935 N N . SER A 1 248 ? -11.223 -6.301 11.357 1.00 85.06 248 SER A N 1
ATOM 1936 C CA . SER A 1 248 ? -12.648 -6.108 11.064 1.00 85.06 248 SER A CA 1
ATOM 1937 C C . SER A 1 248 ? -12.904 -5.666 9.614 1.00 85.06 248 SER A C 1
ATOM 1939 O O . SER A 1 248 ? -13.989 -5.895 9.066 1.00 85.06 248 SER A O 1
ATOM 1941 N N . LEU A 1 249 ? -11.889 -5.086 8.964 1.00 80.94 249 LEU A N 1
ATOM 1942 C CA . LEU A 1 249 ? -11.942 -4.592 7.595 1.00 80.94 249 LEU A CA 1
ATOM 1943 C C . LEU A 1 249 ? -11.819 -5.752 6.597 1.00 80.94 249 LEU A C 1
ATOM 1945 O O . LEU A 1 249 ? -10.760 -6.013 6.031 1.00 80.94 249 LEU A O 1
ATOM 1949 N N . THR A 1 250 ? -12.922 -6.450 6.351 1.00 83.75 250 THR A N 1
ATOM 1950 C CA . THR A 1 250 ? -12.960 -7.677 5.527 1.00 83.75 250 THR A CA 1
ATOM 1951 C C . THR A 1 250 ? -13.220 -7.448 4.035 1.00 83.75 250 THR A C 1
ATOM 1953 O O . THR A 1 250 ? -13.160 -8.391 3.247 1.00 83.75 250 THR A O 1
ATOM 1956 N N . ALA A 1 251 ? -13.519 -6.214 3.622 1.00 79.06 251 ALA A N 1
ATOM 1957 C CA . ALA A 1 251 ? -13.722 -5.891 2.211 1.00 79.06 251 ALA A CA 1
ATOM 1958 C C . ALA A 1 251 ? -12.417 -6.023 1.401 1.00 79.06 251 ALA A C 1
ATOM 1960 O O . ALA A 1 251 ? -11.315 -5.992 1.939 1.00 79.06 251 ALA A O 1
ATOM 1961 N N . LYS A 1 252 ? -12.526 -6.155 0.077 1.00 78.31 252 LYS A N 1
ATOM 1962 C CA . LYS A 1 252 ? -11.342 -6.227 -0.789 1.00 78.31 252 LYS A CA 1
ATOM 1963 C C . LYS A 1 252 ? -10.578 -4.902 -0.796 1.00 78.31 252 LYS A C 1
ATOM 1965 O O . LYS A 1 252 ? -11.190 -3.839 -0.861 1.00 78.31 252 LYS A O 1
ATOM 1970 N N . GLY A 1 253 ? -9.247 -4.981 -0.795 1.00 71.88 253 GLY A N 1
ATOM 1971 C CA . GLY A 1 253 ? -8.361 -3.809 -0.835 1.00 71.88 253 GLY A CA 1
ATOM 1972 C C . GLY A 1 253 ? -8.192 -3.087 0.505 1.00 71.88 253 GLY A C 1
ATOM 1973 O O . GLY A 1 253 ? -7.683 -1.970 0.533 1.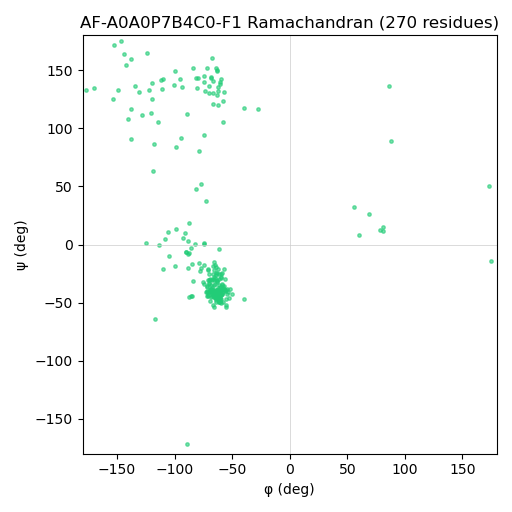00 71.88 253 GLY A O 1
ATOM 1974 N N . THR A 1 254 ? -8.632 -3.693 1.607 1.00 77.75 254 THR A N 1
ATOM 1975 C CA . THR A 1 254 ? -8.509 -3.126 2.952 1.00 77.75 254 THR A CA 1
ATOM 1976 C C . THR A 1 254 ? -7.196 -3.515 3.643 1.00 77.75 254 THR A C 1
ATOM 1978 O O . THR A 1 254 ? -6.288 -4.105 3.054 1.00 77.75 254 THR A O 1
ATOM 1981 N N . ALA A 1 255 ? -7.135 -3.154 4.926 1.00 77.12 255 ALA A N 1
ATOM 1982 C CA . ALA A 1 255 ? -6.050 -3.371 5.863 1.00 77.12 255 ALA A CA 1
ATOM 1983 C C . ALA A 1 255 ? -5.931 -4.754 6.469 1.00 77.12 255 ALA A C 1
ATOM 1985 O O . ALA A 1 255 ? -4.912 -5.021 7.096 1.00 77.12 255 ALA A O 1
ATOM 1986 N N . SER A 1 256 ? -6.970 -5.582 6.380 1.00 81.88 256 SER A N 1
ATOM 1987 C CA . SER A 1 256 ? -6.924 -6.865 7.070 1.00 81.88 256 SER A CA 1
ATOM 1988 C C . SER A 1 256 ? -5.809 -7.723 6.497 1.00 81.88 256 SER A C 1
ATOM 1990 O O . SER A 1 256 ? -5.497 -7.671 5.302 1.00 81.88 256 SER A O 1
ATOM 1992 N N . LYS A 1 257 ? -5.244 -8.579 7.342 1.00 86.62 257 LYS A N 1
ATOM 1993 C CA . LYS A 1 257 ? -4.187 -9.500 6.939 1.00 86.62 257 LYS A CA 1
ATOM 1994 C C . LYS A 1 257 ? -4.589 -10.339 5.727 1.00 86.62 257 LYS A C 1
ATOM 1996 O O . LYS A 1 257 ? -3.791 -10.546 4.817 1.00 86.62 257 LYS A O 1
ATOM 2001 N N . ALA A 1 258 ? -5.839 -10.799 5.697 1.00 88.56 258 ALA A N 1
ATOM 2002 C CA . ALA A 1 258 ? -6.382 -11.546 4.568 1.00 88.56 258 ALA A CA 1
ATOM 2003 C C . ALA A 1 258 ? -6.387 -10.714 3.273 1.00 88.56 258 ALA A C 1
ATOM 2005 O O . ALA A 1 258 ? -5.946 -11.206 2.235 1.00 88.56 258 ALA A O 1
ATOM 2006 N N . ALA A 1 259 ? -6.824 -9.452 3.337 1.00 79.75 259 ALA A N 1
ATOM 2007 C CA . ALA A 1 259 ? -6.846 -8.559 2.182 1.00 79.75 259 ALA A CA 1
ATOM 2008 C C . ALA A 1 259 ? -5.436 -8.181 1.704 1.00 79.75 259 ALA A C 1
ATOM 2010 O O . ALA A 1 259 ? -5.215 -8.066 0.499 1.00 79.75 259 ALA A O 1
ATOM 2011 N N . VAL A 1 260 ? -4.478 -7.993 2.615 1.00 80.81 260 VAL A N 1
ATOM 2012 C CA . VAL A 1 260 ? -3.074 -7.724 2.270 1.00 80.81 260 VAL A CA 1
ATOM 2013 C C . VAL A 1 260 ? -2.456 -8.928 1.558 1.00 80.81 260 VAL A C 1
ATOM 2015 O O . VAL A 1 260 ? -1.842 -8.752 0.510 1.00 80.81 260 VAL A O 1
ATOM 2018 N N . LEU A 1 261 ? -2.668 -10.151 2.058 1.00 87.94 261 LEU A N 1
ATOM 2019 C CA . LEU A 1 261 ? -2.180 -11.372 1.401 1.00 87.94 261 LEU A CA 1
ATOM 2020 C C . LEU A 1 261 ? -2.801 -11.581 0.011 1.00 87.94 261 LEU A C 1
ATOM 2022 O O . LEU A 1 261 ? -2.097 -11.960 -0.922 1.00 87.94 261 LEU A O 1
ATOM 2026 N N . GLU A 1 262 ? -4.098 -11.296 -0.161 1.00 85.62 262 GLU A N 1
ATOM 2027 C CA . GLU A 1 262 ? -4.733 -11.323 -1.490 1.00 85.62 262 GLU A CA 1
ATOM 2028 C C . GLU A 1 262 ? -4.054 -10.314 -2.436 1.00 85.62 262 GLU A C 1
ATOM 2030 O O . GLU A 1 262 ? -3.759 -10.635 -3.588 1.00 85.62 262 GLU A O 1
ATOM 2035 N N . GLN A 1 263 ? -3.750 -9.105 -1.950 1.00 81.19 263 GLN A N 1
ATOM 2036 C CA . GLN A 1 263 ? -3.067 -8.071 -2.732 1.00 81.19 263 GLN A CA 1
ATOM 2037 C C . GLN A 1 263 ? -1.637 -8.471 -3.115 1.00 81.19 263 GLN A C 1
ATOM 2039 O O . GLN A 1 263 ? -1.242 -8.265 -4.266 1.00 81.19 263 GLN A O 1
ATOM 2044 N N . THR A 1 264 ? -0.857 -9.052 -2.197 1.00 83.06 264 THR A N 1
ATOM 2045 C CA . THR A 1 264 ? 0.513 -9.484 -2.511 1.00 83.06 264 THR A CA 1
ATOM 2046 C C . THR A 1 264 ? 0.520 -10.640 -3.503 1.00 83.06 264 THR A C 1
ATOM 2048 O O . THR A 1 264 ? 1.317 -10.617 -4.441 1.00 83.06 264 THR A O 1
ATOM 2051 N N . GLU A 1 265 ? -0.422 -11.581 -3.399 1.00 88.62 265 GLU A N 1
ATOM 2052 C CA . GLU A 1 265 ? -0.583 -12.661 -4.376 1.00 88.62 265 GLU A CA 1
ATOM 2053 C C . GLU A 1 265 ? -0.928 -12.117 -5.773 1.00 88.62 265 GLU A C 1
ATOM 2055 O O . GLU A 1 265 ? -0.383 -12.569 -6.786 1.00 88.62 265 GLU A O 1
ATOM 2060 N N . VAL A 1 266 ? -1.815 -11.121 -5.846 1.00 86.19 266 VAL A N 1
ATOM 2061 C CA . VAL A 1 266 ? -2.185 -10.449 -7.098 1.00 86.19 266 VAL A CA 1
ATOM 2062 C C . VAL A 1 266 ? -0.976 -9.751 -7.729 1.00 86.19 266 VAL A C 1
ATOM 2064 O O . VAL A 1 266 ? -0.727 -9.937 -8.922 1.00 86.19 266 VAL A O 1
ATOM 2067 N N . ILE A 1 267 ? -0.174 -9.025 -6.942 1.00 83.19 267 ILE A N 1
ATOM 2068 C CA . ILE A 1 267 ? 1.073 -8.404 -7.420 1.00 83.19 267 ILE A CA 1
ATOM 2069 C C . ILE A 1 267 ? 2.038 -9.478 -7.926 1.00 83.19 267 ILE A C 1
ATOM 2071 O O . ILE A 1 267 ? 2.533 -9.369 -9.044 1.00 83.19 267 ILE A O 1
ATOM 2075 N N . GLN A 1 268 ? 2.260 -10.545 -7.152 1.00 85.69 268 GLN A N 1
ATOM 2076 C CA . GLN A 1 268 ? 3.151 -11.648 -7.520 1.00 85.69 268 GLN A CA 1
ATOM 2077 C C . GLN A 1 268 ? 2.736 -12.341 -8.823 1.00 85.69 268 GLN A C 1
ATOM 2079 O O . GLN A 1 268 ? 3.602 -12.784 -9.573 1.00 85.69 268 GLN A O 1
ATOM 2084 N N . LYS A 1 269 ? 1.433 -12.440 -9.112 1.00 87.94 269 LYS A N 1
ATOM 2085 C CA . LYS A 1 269 ? 0.925 -12.976 -10.385 1.00 87.94 269 LYS A CA 1
ATOM 2086 C C . LYS A 1 269 ? 1.145 -12.025 -11.560 1.00 87.94 269 LYS A C 1
ATOM 2088 O O . LYS A 1 269 ? 1.401 -12.515 -12.651 1.00 87.94 269 LYS A O 1
ATOM 2093 N N . MET A 1 270 ? 1.053 -10.710 -11.354 1.00 82.50 270 MET A N 1
ATOM 2094 C CA . MET A 1 270 ? 1.290 -9.719 -12.416 1.00 82.50 270 MET A CA 1
ATOM 2095 C C . MET A 1 270 ? 2.760 -9.627 -12.837 1.00 82.50 270 MET A C 1
ATOM 2097 O O . MET A 1 270 ? 3.041 -9.306 -13.983 1.00 82.50 270 MET A O 1
ATOM 2101 N N . VAL A 1 271 ? 3.686 -9.895 -11.912 1.00 83.88 271 VAL A N 1
ATOM 2102 C CA . VAL A 1 271 ? 5.143 -9.760 -12.115 1.00 83.88 271 VAL A CA 1
ATOM 2103 C C . VAL A 1 271 ? 5.853 -11.088 -12.446 1.00 83.88 271 VAL A C 1
ATOM 2105 O O . VAL A 1 271 ? 7.084 -11.184 -12.321 1.00 83.88 271 VAL A O 1
ATOM 2108 N N . LYS A 1 272 ? 5.074 -12.125 -12.782 1.00 73.38 272 LYS A N 1
ATOM 2109 C CA . LYS A 1 272 ? 5.533 -13.431 -13.284 1.00 73.38 272 LYS A CA 1
ATOM 2110 C C . LYS A 1 272 ? 5.630 -13.411 -14.800 1.00 73.38 272 LYS A C 1
ATOM 2112 O O . LYS A 1 272 ? 6.652 -13.935 -15.288 1.00 73.38 272 LYS A O 1
#

Nearest PDB structures (foldseek):
  1tju-assembly1_A  TM=8.743E-01  e=1.508E-12  Anas platyrhynchos
  1hy1-assembly1_B  TM=8.634E-01  e=1.588E-12  Anas platyrhynchos
  1tjw-assembly1_B  TM=8.584E-01  e=1.293E-12  Anas platyrhynchos
  1dcn-assembly1_A  TM=8.741E-01  e=1.602E-11  Anas platyrhynchos
  1i0a-assembly1_B  TM=8.310E-01  e=1.602E-11  Meleagris gallopavo

Organism: NCBI:txid78410